Protein AF-0000000078794414 (afdb_homodimer)

Solvent-accessible surface area (backbone atoms only — not comparable to full-atom values): 13341 Å² total; per-residue (Å²): 128,70,68,66,33,48,78,45,70,50,81,57,43,32,54,65,43,54,70,74,48,56,66,71,54,48,50,50,51,52,50,52,56,52,46,57,20,44,42,88,74,61,56,63,79,42,41,38,77,39,84,91,40,87,68,35,29,39,35,44,44,78,53,93,67,36,26,35,40,34,34,31,31,68,44,96,72,49,32,34,41,33,37,42,46,50,81,39,57,44,75,65,79,52,66,70,60,50,55,51,45,53,51,51,52,50,51,53,54,51,52,50,52,50,52,54,60,60,60,78,102,128,70,67,67,34,47,78,47,70,50,80,58,42,34,53,64,44,52,69,74,47,56,66,72,56,47,52,50,51,52,50,51,55,49,46,56,20,44,43,88,74,65,57,64,79,41,41,39,76,38,84,91,41,89,68,34,30,39,35,45,43,79,53,93,64,36,25,35,40,35,33,31,29,69,44,96,71,50,32,34,40,35,36,43,46,51,82,40,56,46,76,64,78,51,65,68,58,51,55,50,44,52,52,51,52,50,51,52,53,53,50,50,52,51,52,53,59,60,60,79,103

InterPro domains:
  IPR009241 Toxin HigB-like [PF05973] (16-103)

Radius of gyration: 24.37 Å; Cα contacts (8 Å, |Δi|>4): 332; chains: 2; bounding box: 30×96×53 Å

pLDDT: mean 90.56, std 9.7, range [47.94, 98.25]

Secondary structure (DSSP, 8-state):
---SSEEEE-TTHHHHHHTTS-HHHHHHHHHHHHHHHH-SS--TTTEEE-TTSTTEEEEEEEETTEEEEEEEEEETTTEEEEEEEEEEE--SPPHHHHHHHHHHHHHHHHHHHHHHHHHT-/---SSEEEE-TTHHHHHHTTS-HHHHHHHHHHHHHHHH-SS--TTTEEE-TTSTTEEEEEEEETTEEEEEEEEEETTTEEEEEEEEEEE--SPPHHHHHHHHHHHHHHHHHHHHHHHHHT-

Sequence (242 aa):
MEKKRRLIFYKDYFNDFFDKLPEKVKGKIDEVLYMIMVLERIPAKFFSHMTAYDGLYEIRIEYSSNIYRIFCCFDEGSLIVLFNGFQKKSQKTPQKEIDKVLKIKAEYFEEKNKQNKNGKKMEKKRRLIFYKDYFNDFFDKLPEKVKGKIDEVLYMIMVLERIPAKFFSHMTAYDGLYEIRIEYSSNIYRIFCCFDEGSLIVLFNGFQKKSQKTPQKEIDKVLKIKAEYFEEKNKQNKNGKK

Structure (mmCIF, N/CA/C/O backbone):
data_AF-0000000078794414-model_v1
#
loop_
_entity.id
_entity.type
_entity.pdbx_description
1 polymer 'Phage-related protein'
#
loop_
_atom_site.group_PDB
_atom_site.id
_atom_site.type_symbol
_atom_site.label_atom_id
_atom_site.label_alt_id
_atom_site.label_comp_id
_atom_site.label_asym_id
_atom_site.label_entity_id
_atom_site.label_seq_id
_atom_site.pdbx_PDB_ins_code
_atom_site.Cartn_x
_atom_site.Cartn_y
_atom_site.Cartn_z
_atom_site.occupancy
_atom_site.B_iso_or_equiv
_atom_site.auth_seq_id
_atom_site.auth_comp_id
_atom_site.auth_asym_id
_atom_site.auth_atom_id
_atom_site.pdbx_PDB_model_num
ATOM 1 N N . MET A 1 1 ? 12.227 -13.312 -28.844 1 62.84 1 MET A N 1
ATOM 2 C CA . MET A 1 1 ? 13.055 -13.688 -27.688 1 62.84 1 MET A CA 1
ATOM 3 C C . MET A 1 1 ? 12.68 -15.07 -27.172 1 62.84 1 MET A C 1
ATOM 5 O O . MET A 1 1 ? 11.508 -15.461 -27.234 1 62.84 1 MET A O 1
ATOM 9 N N . GLU A 1 2 ? 13.578 -15.906 -27.109 1 78.25 2 GLU A N 1
ATOM 10 C CA . GLU A 1 2 ? 13.352 -17.281 -26.656 1 78.25 2 GLU A CA 1
ATOM 11 C C . GLU A 1 2 ? 12.805 -17.312 -25.234 1 78.25 2 GLU A C 1
ATOM 13 O O . GLU A 1 2 ? 13.266 -16.562 -24.375 1 78.25 2 GLU A O 1
ATOM 18 N N . LYS A 1 3 ? 11.711 -17.969 -25.078 1 86.56 3 LYS A N 1
ATOM 19 C CA . LYS A 1 3 ? 11.117 -18.078 -23.75 1 86.56 3 LYS A CA 1
ATOM 20 C C . LYS A 1 3 ? 12.016 -18.891 -22.812 1 86.56 3 LYS A C 1
ATOM 22 O O . LYS A 1 3 ? 12.539 -19.938 -23.188 1 86.56 3 LYS A O 1
ATOM 27 N N . LYS A 1 4 ? 12.297 -18.344 -21.688 1 91.31 4 LYS A N 1
ATOM 28 C CA . LYS A 1 4 ? 13.133 -18.969 -20.672 1 91.31 4 LYS A CA 1
ATOM 29 C C . LYS A 1 4 ? 12.273 -19.781 -19.688 1 91.31 4 LYS A C 1
ATOM 31 O O . LYS A 1 4 ? 12.766 -20.719 -19.062 1 91.31 4 LYS A O 1
ATOM 36 N N . ARG A 1 5 ? 11.094 -19.328 -19.609 1 94.62 5 ARG A N 1
ATOM 37 C CA . ARG A 1 5 ? 10.133 -19.969 -18.719 1 94.62 5 ARG A CA 1
ATOM 38 C C . ARG A 1 5 ? 8.805 -20.203 -19.438 1 94.62 5 ARG A C 1
ATOM 40 O O . ARG A 1 5 ? 8.43 -19.422 -20.328 1 94.62 5 ARG A O 1
ATOM 47 N N . ARG A 1 6 ? 8.172 -21.312 -19.047 1 94.69 6 ARG A N 1
ATOM 48 C CA . ARG A 1 6 ? 6.824 -21.594 -19.516 1 94.69 6 ARG A CA 1
ATOM 49 C C . ARG A 1 6 ? 5.789 -21.312 -18.438 1 94.69 6 ARG A C 1
ATOM 51 O O . ARG A 1 6 ? 6.07 -21.453 -17.25 1 94.69 6 ARG A O 1
ATOM 58 N N . LEU A 1 7 ? 4.672 -20.891 -18.891 1 96.06 7 LEU A N 1
ATOM 59 C CA . LEU A 1 7 ? 3.598 -20.547 -17.984 1 96.06 7 LEU A CA 1
ATOM 60 C C . LEU A 1 7 ? 2.371 -21.422 -18.203 1 96.06 7 LEU A C 1
ATOM 62 O O . LEU A 1 7 ? 1.973 -21.641 -19.359 1 96.06 7 LEU A O 1
ATOM 66 N N . ILE A 1 8 ? 1.803 -21.953 -17.156 1 96.19 8 ILE A N 1
ATOM 67 C CA . ILE A 1 8 ? 0.526 -22.641 -17.266 1 96.19 8 ILE A CA 1
ATOM 68 C C . ILE A 1 8 ? -0.447 -22.094 -16.219 1 96.19 8 ILE A C 1
ATOM 70 O O . ILE A 1 8 ? -0.031 -21.484 -15.234 1 96.19 8 ILE A O 1
ATOM 74 N N . PHE A 1 9 ? -1.751 -22.312 -16.469 1 97.06 9 PHE A N 1
ATOM 75 C CA . PHE A 1 9 ? -2.816 -21.922 -15.547 1 97.06 9 PHE A CA 1
ATOM 76 C C . PHE A 1 9 ? -3.389 -23.141 -14.844 1 97.06 9 PHE A C 1
ATOM 78 O O . PHE A 1 9 ? -3.748 -24.141 -15.492 1 97.06 9 PHE A O 1
ATOM 85 N N . TYR A 1 10 ? -3.391 -23.062 -13.625 1 97.44 10 TYR A N 1
ATOM 86 C CA . TYR A 1 10 ? -4.047 -24.156 -12.906 1 97.44 10 TYR A CA 1
ATOM 87 C C . TYR A 1 10 ? -5.551 -23.906 -12.812 1 97.44 10 TYR A C 1
ATOM 89 O O . TYR A 1 10 ? -5.992 -22.953 -12.172 1 97.44 10 TYR A O 1
ATOM 97 N N . LYS A 1 11 ? -6.32 -24.797 -13.492 1 97.19 11 LYS A N 1
ATOM 98 C CA . LYS A 1 11 ? -7.777 -24.672 -13.539 1 97.19 11 LYS A CA 1
ATOM 99 C C . LYS A 1 11 ? -8.195 -23.266 -13.961 1 97.19 11 LYS A C 1
ATOM 101 O O . LYS A 1 11 ? -7.613 -22.688 -14.883 1 97.19 11 LYS A O 1
ATOM 106 N N . ASP A 1 12 ? -9.305 -22.734 -13.336 1 97.31 12 ASP A N 1
ATOM 107 C CA . ASP A 1 12 ? -9.828 -21.438 -13.781 1 97.31 12 ASP A CA 1
ATOM 108 C C . ASP A 1 12 ? -9.555 -20.344 -12.75 1 97.31 12 ASP A C 1
ATOM 110 O O . ASP A 1 12 ? -10.141 -19.266 -12.805 1 97.31 12 ASP A O 1
ATOM 114 N N . TYR A 1 13 ? -8.656 -20.672 -11.945 1 96.94 13 TYR A N 1
ATOM 115 C CA . TYR A 1 13 ? -8.461 -19.75 -10.82 1 96.94 13 TYR A CA 1
ATOM 116 C C . TYR A 1 13 ? -7.961 -18.391 -11.305 1 96.94 13 TYR A C 1
ATOM 118 O O . TYR A 1 13 ? -8.508 -17.359 -10.922 1 96.94 13 TYR A O 1
ATOM 126 N N . PHE A 1 14 ? -6.957 -18.406 -12.07 1 97.06 14 PHE A N 1
ATOM 127 C CA . PHE A 1 14 ? -6.438 -17.156 -12.633 1 97.06 14 PHE A CA 1
ATOM 128 C C . PHE A 1 14 ? -7.465 -16.516 -13.555 1 97.06 14 PHE A C 1
ATOM 130 O O . PHE A 1 14 ? -7.711 -15.312 -13.461 1 97.06 14 PHE A O 1
ATOM 137 N N . ASN A 1 15 ? -8.062 -17.281 -14.414 1 96.5 15 ASN A N 1
ATOM 138 C CA . ASN A 1 15 ? -9 -16.75 -15.406 1 96.5 15 ASN A CA 1
ATOM 139 C C . ASN A 1 15 ? -10.195 -16.078 -14.742 1 96.5 15 ASN A C 1
ATOM 141 O O . ASN A 1 15 ? -10.711 -15.078 -15.242 1 96.5 15 ASN A O 1
ATOM 145 N N . ASP A 1 16 ? -10.625 -16.672 -13.688 1 96.19 16 ASP A N 1
ATOM 146 C CA . ASP A 1 16 ? -11.742 -16.094 -12.945 1 96.19 16 ASP A CA 1
ATOM 147 C C . ASP A 1 16 ? -11.414 -14.68 -12.469 1 96.19 16 ASP A C 1
ATOM 149 O O . ASP A 1 16 ? -12.289 -13.812 -12.422 1 96.19 16 ASP A O 1
ATOM 153 N N . PHE A 1 17 ? -10.32 -14.445 -12.164 1 95.69 17 PHE A N 1
ATOM 154 C CA . PHE A 1 17 ? -9.805 -13.148 -11.742 1 95.69 17 PHE A CA 1
ATOM 155 C C . PHE A 1 17 ? -9.555 -12.25 -12.945 1 95.69 17 PHE A C 1
ATOM 157 O O . PHE A 1 17 ? -10.047 -11.117 -13 1 95.69 17 PHE A O 1
ATOM 164 N N . PHE A 1 18 ? -8.914 -12.711 -13.906 1 97.38 18 PHE A N 1
ATOM 165 C CA . PHE A 1 18 ? -8.422 -11.977 -15.07 1 97.38 18 PHE A CA 1
ATOM 166 C C . PHE A 1 18 ? -9.57 -11.461 -15.922 1 97.38 18 PHE A C 1
ATOM 168 O O . PHE A 1 18 ? -9.555 -10.312 -16.375 1 97.38 18 PHE A O 1
ATOM 175 N N . ASP A 1 19 ? -10.531 -12.258 -16.016 1 96.31 19 ASP A N 1
ATOM 176 C CA . ASP A 1 19 ? -11.625 -11.969 -16.938 1 96.31 19 ASP A CA 1
ATOM 177 C C . ASP A 1 19 ? -12.461 -10.789 -16.453 1 96.31 19 ASP A C 1
ATOM 179 O O . ASP A 1 19 ? -13.125 -10.117 -17.234 1 96.31 19 ASP A O 1
ATOM 183 N N . LYS A 1 20 ? -12.469 -10.5 -15.234 1 95.62 20 LYS A N 1
ATOM 184 C CA . LYS A 1 20 ? -13.289 -9.461 -14.625 1 95.62 20 LYS A CA 1
ATOM 185 C C . LYS A 1 20 ? -12.578 -8.109 -14.648 1 95.62 20 LYS A C 1
ATOM 187 O O . LYS A 1 20 ? -13.148 -7.086 -14.273 1 95.62 20 LYS A O 1
ATOM 192 N N . LEU A 1 21 ? -11.422 -8.117 -15.086 1 95.56 21 LEU A N 1
ATOM 193 C CA . LEU A 1 21 ? -10.609 -6.906 -15.008 1 95.56 21 LEU A CA 1
ATOM 194 C C . LEU A 1 21 ? -10.836 -6.02 -16.234 1 95.56 21 LEU A C 1
ATOM 196 O O . LEU A 1 21 ? -11.211 -6.516 -17.297 1 95.56 21 LEU A O 1
ATOM 200 N N . PRO A 1 22 ? -10.586 -4.703 -16.062 1 94.38 22 PRO A N 1
ATOM 201 C CA . PRO A 1 22 ? -10.609 -3.811 -17.219 1 94.38 22 PRO A CA 1
ATOM 202 C C . PRO A 1 22 ? -9.555 -4.172 -18.266 1 94.38 22 PRO A C 1
ATOM 204 O O . PRO A 1 22 ? -8.477 -4.668 -17.922 1 94.38 22 PRO A O 1
ATOM 207 N N . GLU A 1 23 ? -9.844 -3.885 -19.469 1 96.44 23 GLU A N 1
ATOM 208 C CA . GLU A 1 23 ? -9 -4.27 -20.594 1 96.44 23 GLU A CA 1
ATOM 209 C C . GLU A 1 23 ? -7.59 -3.721 -20.438 1 96.44 23 GLU A C 1
ATOM 211 O O . GLU A 1 23 ? -6.613 -4.406 -20.75 1 96.44 23 GLU A O 1
ATOM 216 N N . LYS A 1 24 ? -7.496 -2.5 -20.031 1 95.44 24 LYS A N 1
ATOM 217 C CA . LYS A 1 24 ? -6.18 -1.891 -19.859 1 95.44 24 LYS A CA 1
ATOM 218 C C . LYS A 1 24 ? -5.344 -2.658 -18.844 1 95.44 24 LYS A C 1
ATOM 220 O O . LYS A 1 24 ? -4.133 -2.816 -19.031 1 95.44 24 LYS A O 1
ATOM 225 N N . VAL A 1 25 ? -5.953 -3.086 -17.844 1 94.5 25 VAL A N 1
ATOM 226 C CA . VAL A 1 25 ? -5.277 -3.863 -16.812 1 94.5 25 VAL A CA 1
ATOM 227 C C . VAL A 1 25 ? -4.867 -5.223 -17.375 1 94.5 25 VAL A C 1
ATOM 229 O O . VAL A 1 25 ? -3.752 -5.691 -17.141 1 94.5 25 VAL A O 1
ATOM 232 N N . LYS A 1 26 ? -5.777 -5.852 -18.078 1 97.25 26 LYS A N 1
ATOM 233 C CA . LYS A 1 26 ? -5.465 -7.125 -18.719 1 97.25 26 LYS A CA 1
ATOM 234 C C . LYS A 1 26 ? -4.223 -7.008 -19.594 1 97.25 26 LYS A C 1
ATOM 236 O O . LYS A 1 26 ? -3.354 -7.887 -19.578 1 97.25 26 LYS A O 1
ATOM 241 N N . GLY A 1 27 ? -4.234 -5.965 -20.344 1 97.31 27 GLY A N 1
ATOM 242 C CA . GLY A 1 27 ? -3.07 -5.727 -21.172 1 97.31 27 GLY A CA 1
ATOM 243 C C . GLY A 1 27 ? -1.775 -5.641 -20.391 1 97.31 27 GLY A C 1
ATOM 244 O O . GLY A 1 27 ? -0.757 -6.203 -20.797 1 97.31 27 GLY A O 1
ATOM 245 N N . LYS A 1 28 ? -1.803 -4.934 -19.344 1 96 28 LYS A N 1
ATOM 246 C CA . LYS A 1 28 ? -0.62 -4.781 -18.5 1 96 28 LYS A CA 1
ATOM 247 C C . LYS A 1 28 ? -0.195 -6.117 -17.906 1 96 28 LYS A C 1
ATOM 249 O O . LYS A 1 28 ? 0.997 -6.434 -17.844 1 96 28 LYS A O 1
ATOM 254 N N . ILE A 1 29 ? -1.143 -6.828 -17.406 1 97.31 29 ILE A N 1
ATOM 255 C CA . ILE A 1 29 ? -0.846 -8.141 -16.859 1 97.31 29 ILE A CA 1
ATOM 256 C C . ILE A 1 29 ? -0.177 -9.016 -17.906 1 97.31 29 ILE A C 1
ATOM 258 O O . ILE A 1 29 ? 0.847 -9.648 -17.656 1 97.31 29 ILE A O 1
ATOM 262 N N . ASP A 1 30 ? -0.724 -9.039 -19.094 1 97.25 30 ASP A N 1
ATOM 263 C CA . ASP A 1 30 ? -0.154 -9.812 -20.203 1 97.25 30 ASP A CA 1
ATOM 264 C C . ASP A 1 30 ? 1.295 -9.414 -20.453 1 97.25 30 ASP A C 1
ATOM 266 O O . ASP A 1 30 ? 2.148 -10.266 -20.703 1 97.25 30 ASP A O 1
ATOM 270 N N . GLU A 1 31 ? 1.502 -8.148 -20.469 1 96.94 31 GLU A N 1
ATOM 271 C CA . GLU A 1 31 ? 2.852 -7.637 -20.688 1 96.94 31 GLU A CA 1
ATOM 272 C C . GLU A 1 31 ? 3.816 -8.148 -19.609 1 96.94 31 GLU A C 1
ATOM 274 O O . GLU A 1 31 ? 4.918 -8.609 -19.938 1 96.94 31 GLU A O 1
ATOM 279 N N . VAL A 1 32 ? 3.477 -8.07 -18.391 1 96.75 32 VAL A N 1
ATOM 280 C CA . VAL A 1 32 ? 4.336 -8.484 -17.297 1 96.75 32 VAL A CA 1
ATOM 281 C C . VAL A 1 32 ? 4.566 -9.992 -17.344 1 96.75 32 VAL A C 1
ATOM 283 O O . VAL A 1 32 ? 5.691 -10.461 -17.156 1 96.75 32 VAL A O 1
ATOM 286 N N . LEU A 1 33 ? 3.5 -10.781 -17.578 1 96.88 33 LEU A N 1
ATOM 287 C CA . LEU A 1 33 ? 3.65 -12.227 -17.703 1 96.88 33 LEU A CA 1
ATOM 288 C C . LEU A 1 33 ? 4.637 -12.57 -18.812 1 96.88 33 LEU A C 1
ATOM 290 O O . LEU A 1 33 ? 5.465 -13.469 -18.656 1 96.88 33 LEU A O 1
ATOM 294 N N . TYR A 1 34 ? 4.496 -11.883 -19.891 1 96.56 34 TYR A N 1
ATOM 295 C CA . TYR A 1 34 ? 5.422 -12.094 -21 1 96.56 34 TYR A CA 1
ATOM 296 C C . TYR A 1 34 ? 6.855 -11.812 -20.562 1 96.56 34 TYR A C 1
ATOM 298 O O . TYR A 1 34 ? 7.77 -12.578 -20.875 1 96.56 34 TYR A O 1
ATOM 306 N N . MET A 1 35 ? 7.055 -10.703 -19.922 1 95.88 35 MET A N 1
ATOM 307 C CA . MET A 1 35 ? 8.375 -10.344 -19.422 1 95.88 35 MET A CA 1
ATOM 308 C C . MET A 1 35 ? 8.938 -11.453 -18.531 1 95.88 35 MET A C 1
ATOM 310 O O . MET A 1 35 ? 10.117 -11.797 -18.641 1 95.88 35 MET A O 1
ATOM 314 N N . ILE A 1 36 ? 8.18 -11.992 -17.703 1 95.75 36 ILE A N 1
ATOM 315 C CA . ILE A 1 36 ? 8.594 -13.039 -16.781 1 95.75 36 ILE A CA 1
ATOM 316 C C . ILE A 1 36 ? 9.031 -14.273 -17.562 1 95.75 36 ILE A C 1
ATOM 318 O O . ILE A 1 36 ? 9.953 -14.984 -17.141 1 95.75 36 ILE A O 1
ATOM 322 N N . MET A 1 37 ? 8.422 -14.5 -18.688 1 95.94 37 MET A N 1
ATOM 323 C CA . MET A 1 37 ? 8.727 -15.68 -19.484 1 95.94 37 MET A CA 1
ATOM 324 C C . MET A 1 37 ? 10.047 -15.516 -20.219 1 95.94 37 MET A C 1
ATOM 326 O O . MET A 1 37 ? 10.75 -16.5 -20.484 1 95.94 37 MET A O 1
ATOM 330 N N . VAL A 1 38 ? 10.43 -14.32 -20.484 1 95.38 38 VAL A N 1
ATOM 331 C CA . VAL A 1 38 ? 11.516 -14.156 -21.438 1 95.38 38 VAL A CA 1
ATOM 332 C C . VAL A 1 38 ? 12.75 -13.602 -20.734 1 95.38 38 VAL A C 1
ATOM 334 O O . VAL A 1 38 ? 13.883 -13.844 -21.172 1 95.38 38 VAL A O 1
ATOM 337 N N . LEU A 1 39 ? 12.57 -12.867 -19.734 1 94.5 39 LEU A N 1
ATOM 338 C CA . LEU A 1 39 ? 13.695 -12.219 -19.078 1 94.5 39 LEU A CA 1
ATOM 339 C C . LEU A 1 39 ? 14.477 -13.219 -18.219 1 94.5 39 LEU A C 1
ATOM 341 O O . LEU A 1 39 ? 13.883 -14.031 -17.516 1 94.5 39 LEU A O 1
ATOM 345 N N . GLU A 1 40 ? 15.703 -13.094 -18.297 1 92.12 40 GLU A N 1
ATOM 346 C CA . GLU A 1 40 ? 16.547 -13.914 -17.438 1 92.12 40 GLU A CA 1
ATOM 347 C C . GLU A 1 40 ? 16.469 -13.461 -15.984 1 92.12 40 GLU A C 1
ATOM 349 O O . GLU A 1 40 ? 16.297 -14.281 -15.078 1 92.12 40 GLU A O 1
ATOM 354 N N . ARG A 1 41 ? 16.609 -12.188 -15.844 1 92.62 41 ARG A N 1
ATOM 355 C CA . ARG A 1 41 ? 16.469 -11.578 -14.523 1 92.62 41 ARG A CA 1
ATOM 356 C C . ARG A 1 41 ? 15.195 -10.758 -14.43 1 92.62 41 ARG A C 1
ATOM 358 O O . ARG A 1 41 ? 15.062 -9.719 -15.078 1 92.62 41 ARG A O 1
ATOM 365 N N . ILE A 1 42 ? 14.367 -11.258 -13.648 1 91.75 42 ILE A N 1
ATOM 366 C CA . ILE A 1 42 ? 13.094 -10.562 -13.5 1 91.75 42 ILE A CA 1
ATOM 367 C C . ILE A 1 42 ? 13.211 -9.5 -12.406 1 91.75 42 ILE A C 1
ATOM 369 O O . ILE A 1 42 ? 13.609 -9.805 -11.281 1 91.75 42 ILE A O 1
ATOM 373 N N . PRO A 1 43 ? 12.859 -8.328 -12.703 1 92.94 43 PRO A N 1
ATOM 374 C CA . PRO A 1 43 ? 12.867 -7.316 -11.648 1 92.94 43 PRO A CA 1
ATOM 375 C C . PRO A 1 43 ? 11.992 -7.703 -10.461 1 92.94 43 PRO A C 1
ATOM 377 O O . PRO A 1 43 ? 10.875 -8.195 -10.641 1 92.94 43 PRO A O 1
ATOM 380 N N . ALA A 1 44 ? 12.492 -7.406 -9.281 1 90.88 44 ALA A N 1
ATOM 381 C CA . ALA A 1 44 ? 11.812 -7.785 -8.047 1 90.88 44 ALA A CA 1
ATOM 382 C C . ALA A 1 44 ? 10.477 -7.051 -7.91 1 90.88 44 ALA A C 1
ATOM 384 O O . ALA A 1 44 ? 9.562 -7.535 -7.246 1 90.88 44 ALA A O 1
ATOM 385 N N . LYS A 1 45 ? 10.312 -5.891 -8.555 1 88.19 45 LYS A N 1
ATOM 386 C CA . LYS A 1 45 ? 9.078 -5.121 -8.469 1 88.19 45 LYS A CA 1
ATOM 387 C C . LYS A 1 45 ? 7.926 -5.852 -9.164 1 88.19 45 LYS A C 1
ATOM 389 O O . LYS A 1 45 ? 6.758 -5.605 -8.859 1 88.19 45 LYS A O 1
ATOM 394 N N . PHE A 1 46 ? 8.148 -6.766 -10.055 1 93.25 46 PHE A N 1
ATOM 395 C CA . PHE A 1 46 ? 7.121 -7.48 -10.805 1 93.25 46 PHE A CA 1
ATOM 396 C C . PHE A 1 46 ? 6.953 -8.898 -10.281 1 93.25 46 PHE A C 1
ATOM 398 O O . PHE A 1 46 ? 5.883 -9.5 -10.422 1 93.25 46 PHE A O 1
ATOM 405 N N . PHE A 1 47 ? 8.016 -9.367 -9.742 1 94.5 47 PHE A N 1
ATOM 406 C CA . PHE A 1 47 ? 8.094 -10.789 -9.422 1 94.5 47 PHE A CA 1
ATOM 407 C C . PHE A 1 47 ? 8.906 -11.008 -8.156 1 94.5 47 PHE A C 1
ATOM 409 O O . PHE A 1 47 ? 10.109 -10.734 -8.125 1 94.5 47 PHE A O 1
ATOM 416 N N . SER A 1 48 ? 8.234 -11.625 -7.137 1 93.38 48 SER A N 1
ATOM 417 C CA . SER A 1 48 ? 8.922 -11.75 -5.855 1 93.38 48 SER A CA 1
ATOM 418 C C . SER A 1 48 ? 8.617 -13.086 -5.191 1 93.38 48 SER A C 1
ATOM 420 O O . SER A 1 48 ? 7.48 -13.57 -5.246 1 93.38 48 SER A O 1
ATOM 422 N N . HIS A 1 49 ? 9.664 -13.594 -4.582 1 94.31 49 HIS A N 1
ATOM 423 C CA . HIS A 1 49 ? 9.484 -14.797 -3.766 1 94.31 49 HIS A CA 1
ATOM 424 C C . HIS A 1 49 ? 8.859 -14.453 -2.416 1 94.31 49 HIS A C 1
ATOM 426 O O . HIS A 1 49 ? 9.336 -13.555 -1.717 1 94.31 49 HIS A O 1
ATOM 432 N N . MET A 1 50 ? 7.742 -15.195 -2.076 1 92.75 50 MET A N 1
ATOM 433 C CA . MET A 1 50 ? 7.137 -15.031 -0.758 1 92.75 50 MET A CA 1
ATOM 434 C C . MET A 1 50 ? 7.82 -15.93 0.268 1 92.75 50 MET A C 1
ATOM 436 O O . MET A 1 50 ? 7.371 -17.047 0.521 1 92.75 50 MET A O 1
ATOM 440 N N . THR A 1 51 ? 8.734 -15.445 0.938 1 91.5 51 THR A N 1
ATOM 441 C CA . THR A 1 51 ? 9.688 -16.219 1.725 1 91.5 51 THR A CA 1
ATOM 442 C C . THR A 1 51 ? 8.992 -16.922 2.889 1 91.5 51 THR A C 1
ATOM 444 O O . THR A 1 51 ? 9.477 -17.938 3.393 1 91.5 51 THR A O 1
ATOM 447 N N . ALA A 1 52 ? 7.902 -16.406 3.25 1 90.12 52 ALA A N 1
ATOM 448 C CA . ALA A 1 52 ? 7.164 -16.984 4.371 1 90.12 52 ALA A CA 1
ATOM 449 C C . ALA A 1 52 ? 6.465 -18.281 3.961 1 90.12 52 ALA A C 1
ATOM 451 O O . ALA A 1 52 ? 6.039 -19.062 4.816 1 90.12 52 ALA A O 1
ATOM 452 N N . TYR A 1 53 ? 6.316 -18.422 2.664 1 92.56 53 TYR A N 1
ATOM 453 C CA . TYR A 1 53 ? 5.59 -19.578 2.145 1 92.56 53 TYR A CA 1
ATOM 454 C C . TYR A 1 53 ? 6.441 -20.344 1.14 1 92.56 53 TYR A C 1
ATOM 456 O O . TYR A 1 53 ? 6.973 -19.766 0.191 1 92.56 53 TYR A O 1
ATOM 464 N N . ASP A 1 54 ? 6.527 -21.594 1.275 1 92.06 54 ASP A N 1
ATOM 465 C CA . ASP A 1 54 ? 7.414 -22.438 0.479 1 92.06 54 ASP A CA 1
ATOM 466 C C . ASP A 1 54 ? 7.016 -22.422 -0.995 1 92.06 54 ASP A C 1
ATOM 468 O O . ASP A 1 54 ? 5.902 -22.812 -1.347 1 92.06 54 ASP A O 1
ATOM 472 N N . GLY A 1 55 ? 7.941 -21.953 -1.778 1 94.31 55 GLY A N 1
ATOM 473 C CA . GLY A 1 55 ? 7.809 -22.062 -3.223 1 94.31 55 GLY A CA 1
ATOM 474 C C . GLY A 1 55 ? 6.754 -21.125 -3.799 1 94.31 55 GLY A C 1
ATOM 475 O O . GLY A 1 55 ? 6.359 -21.281 -4.957 1 94.31 55 GLY A O 1
ATOM 476 N N . LEU A 1 56 ? 6.25 -20.359 -2.967 1 96.62 56 LEU A N 1
ATOM 477 C CA . LEU A 1 56 ? 5.203 -19.469 -3.434 1 96.62 56 LEU A CA 1
ATOM 478 C C . LEU A 1 56 ? 5.797 -18.141 -3.9 1 96.62 56 LEU A C 1
ATOM 480 O O . LEU A 1 56 ? 6.688 -17.594 -3.252 1 96.62 56 LEU A O 1
ATOM 484 N N . TYR A 1 57 ? 5.383 -17.672 -5.008 1 96.62 57 TYR A N 1
ATOM 485 C CA . TYR A 1 57 ? 5.801 -16.391 -5.582 1 96.62 57 TYR A CA 1
ATOM 486 C C . TYR A 1 57 ? 4.602 -15.492 -5.84 1 96.62 57 TYR A C 1
ATOM 488 O O . TYR A 1 57 ? 3.467 -15.961 -5.93 1 96.62 57 TYR A O 1
ATOM 496 N N . GLU A 1 58 ? 4.867 -14.281 -5.934 1 96.12 58 GLU A N 1
ATOM 497 C CA . GLU A 1 58 ? 3.838 -13.32 -6.312 1 96.12 58 GLU A CA 1
ATOM 498 C C . GLU A 1 58 ? 4.285 -12.469 -7.496 1 96.12 58 GLU A C 1
ATOM 500 O O . GLU A 1 58 ? 5.453 -12.094 -7.594 1 96.12 58 GLU A O 1
ATOM 505 N N . ILE A 1 59 ? 3.377 -12.203 -8.375 1 96.56 59 ILE A N 1
ATOM 506 C CA . ILE A 1 59 ? 3.518 -11.242 -9.461 1 96.56 59 ILE A CA 1
ATOM 507 C C . ILE A 1 59 ? 2.752 -9.961 -9.117 1 96.56 59 ILE A C 1
ATOM 509 O O . ILE A 1 59 ? 1.564 -10.016 -8.789 1 96.56 59 ILE A O 1
ATOM 513 N N . ARG A 1 60 ? 3.422 -8.898 -9.242 1 91.88 60 ARG A N 1
ATOM 514 C CA . ARG A 1 60 ? 2.836 -7.617 -8.859 1 91.88 60 ARG A CA 1
ATOM 515 C C . ARG A 1 60 ? 2.66 -6.711 -10.078 1 91.88 60 ARG A C 1
ATOM 517 O O . ARG A 1 60 ? 3.592 -6.535 -10.867 1 91.88 60 ARG A O 1
ATOM 524 N N . ILE A 1 61 ? 1.39 -6.211 -10.18 1 92.25 61 ILE A N 1
ATOM 525 C CA . ILE A 1 61 ? 1.059 -5.297 -11.273 1 92.25 61 ILE A CA 1
ATOM 526 C C . ILE A 1 61 ? 0.479 -4.004 -10.695 1 92.25 61 ILE A C 1
ATOM 528 O O . ILE A 1 61 ? -0.479 -4.039 -9.922 1 92.25 61 ILE A O 1
ATOM 532 N N . GLU A 1 62 ? 1.137 -2.984 -11.047 1 85.25 62 GLU A N 1
ATOM 533 C CA . GLU A 1 62 ? 0.597 -1.682 -10.672 1 85.25 62 GLU A CA 1
ATOM 534 C C . GLU A 1 62 ? 0.015 -0.955 -11.883 1 85.25 62 GLU A C 1
ATOM 536 O O . GLU A 1 62 ? 0.678 -0.822 -12.914 1 85.25 62 GLU A O 1
ATOM 541 N N . TYR A 1 63 ? -1.197 -0.591 -11.742 1 85.38 63 TYR A N 1
ATOM 542 C CA . TYR A 1 63 ? -1.859 0.212 -12.766 1 85.38 63 TYR A CA 1
ATOM 543 C C . TYR A 1 63 ? -2.666 1.341 -12.141 1 85.38 63 TYR A C 1
ATOM 545 O O . TYR A 1 63 ? -3.676 1.094 -11.469 1 85.38 63 TYR A O 1
ATOM 553 N N . SER A 1 64 ? -2.082 2.584 -12.422 1 77.56 64 SER A N 1
ATOM 554 C CA . SER A 1 64 ? -2.695 3.738 -11.773 1 77.56 64 SER A CA 1
ATOM 555 C C . SER A 1 64 ? -2.697 3.584 -10.258 1 77.56 64 SER A C 1
ATOM 557 O O . SER A 1 64 ? -1.643 3.396 -9.648 1 77.56 64 SER A O 1
ATOM 559 N N . SER A 1 65 ? -3.887 3.58 -9.547 1 71.81 65 SER A N 1
ATOM 560 C CA . SER A 1 65 ? -3.969 3.49 -8.094 1 71.81 65 SER A CA 1
ATOM 561 C C . SER A 1 65 ? -4.289 2.068 -7.641 1 71.81 65 SER A C 1
ATOM 563 O O . SER A 1 65 ? -4.477 1.815 -6.449 1 71.81 65 SER A O 1
ATOM 565 N N . ASN A 1 66 ? -4.246 1.205 -8.68 1 79.38 66 ASN A N 1
ATOM 566 C CA . ASN A 1 66 ? -4.598 -0.173 -8.352 1 79.38 66 ASN A CA 1
ATOM 567 C C . ASN A 1 66 ? -3.381 -1.091 -8.414 1 79.38 66 ASN A C 1
ATOM 569 O O . ASN A 1 66 ? -2.49 -0.896 -9.242 1 79.38 66 ASN A O 1
ATOM 573 N N . ILE A 1 67 ? -3.373 -1.972 -7.438 1 85.62 67 ILE A N 1
ATOM 574 C CA . ILE A 1 67 ? -2.322 -2.982 -7.383 1 85.62 67 ILE A CA 1
ATOM 575 C C . ILE A 1 67 ? -2.939 -4.375 -7.508 1 85.62 67 ILE A C 1
ATOM 577 O O . ILE A 1 67 ? -3.891 -4.703 -6.797 1 85.62 67 ILE A O 1
ATOM 581 N N . TYR A 1 68 ? -2.455 -5.102 -8.406 1 92.31 68 TYR A N 1
ATOM 582 C CA . TYR A 1 68 ? -2.898 -6.477 -8.625 1 92.31 68 TYR A CA 1
ATOM 583 C C . TYR A 1 68 ? -1.802 -7.469 -8.258 1 92.31 68 TYR A C 1
ATOM 585 O O . TYR A 1 68 ? -0.625 -7.234 -8.539 1 92.31 68 TYR A O 1
ATOM 593 N N . ARG A 1 69 ? -2.156 -8.57 -7.625 1 93.56 69 ARG A N 1
ATOM 594 C CA . ARG A 1 69 ? -1.24 -9.648 -7.273 1 93.56 69 ARG A CA 1
ATOM 595 C C . ARG A 1 69 ? -1.716 -10.977 -7.848 1 93.56 69 ARG A C 1
ATOM 597 O O . ARG A 1 69 ? -2.908 -11.289 -7.80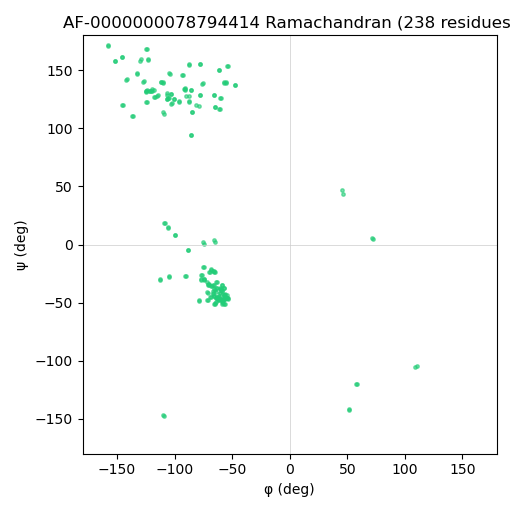1 1 93.56 69 ARG A O 1
ATOM 604 N N . ILE A 1 70 ? -0.827 -11.602 -8.414 1 97.44 70 ILE A N 1
ATOM 605 C CA . ILE A 1 70 ? -1.074 -12.953 -8.914 1 97.44 70 ILE A CA 1
ATOM 606 C C . ILE A 1 70 ? -0.116 -13.93 -8.242 1 97.44 70 ILE A C 1
ATOM 608 O O . ILE A 1 70 ? 1.094 -13.695 -8.203 1 97.44 70 ILE A O 1
ATOM 612 N N . PHE A 1 71 ? -0.63 -15.039 -7.742 1 97.81 71 PHE A N 1
ATOM 613 C CA . PHE A 1 71 ? 0.203 -16.031 -7.082 1 97.81 71 PHE A CA 1
ATOM 614 C C . PHE A 1 71 ? 0.653 -17.109 -8.07 1 97.81 71 PHE A C 1
ATOM 616 O O . PHE A 1 71 ? -0.102 -17.484 -8.961 1 97.81 71 PHE A O 1
ATOM 623 N N . CYS A 1 72 ? 1.831 -17.562 -7.828 1 98.06 72 CYS A N 1
ATOM 624 C CA . CYS A 1 72 ? 2.344 -18.625 -8.68 1 98.06 72 CYS A CA 1
ATOM 625 C C . CYS A 1 72 ? 3.439 -19.406 -7.973 1 98.06 72 CYS A C 1
ATOM 627 O O . CYS A 1 72 ? 3.824 -19.078 -6.852 1 98.06 72 CYS A O 1
ATOM 629 N N . CYS A 1 73 ? 3.857 -20.5 -8.562 1 97.44 73 CYS A N 1
ATOM 630 C CA . CYS A 1 73 ? 5.004 -21.266 -8.086 1 97.44 73 CYS A CA 1
ATOM 631 C C . CYS A 1 73 ? 5.77 -21.875 -9.258 1 97.44 73 CYS A C 1
ATOM 633 O O . CYS A 1 73 ? 5.281 -21.875 -10.391 1 97.44 73 CYS A O 1
ATOM 635 N N . PHE A 1 74 ? 6.953 -22.234 -9 1 95.81 74 PHE A N 1
ATOM 636 C CA . PHE A 1 74 ? 7.727 -23 -9.969 1 95.81 74 PHE A CA 1
ATOM 637 C C . PHE A 1 74 ? 7.449 -24.484 -9.828 1 95.81 74 PHE A C 1
ATOM 639 O O . PHE A 1 74 ? 7.324 -25 -8.711 1 95.81 74 PHE A O 1
ATOM 646 N N . ASP A 1 75 ? 7.215 -25.047 -10.992 1 93.81 75 ASP A N 1
ATOM 647 C CA . ASP A 1 75 ? 7.121 -26.5 -11.062 1 93.81 75 ASP A CA 1
ATOM 648 C C . ASP A 1 75 ? 8.156 -27.078 -12.023 1 93.81 75 ASP A C 1
ATOM 650 O O . ASP A 1 75 ? 8.266 -26.641 -13.164 1 93.81 75 ASP A O 1
ATOM 654 N N . GLU A 1 76 ? 8.93 -28.203 -11.531 1 87.56 76 GLU A N 1
ATOM 655 C CA . GLU A 1 76 ? 9.891 -28.984 -12.297 1 87.56 76 GLU A CA 1
ATOM 656 C C . GLU A 1 76 ? 10.82 -28.094 -13.109 1 87.56 76 GLU A C 1
ATOM 658 O O . GLU A 1 76 ? 10.969 -28.266 -14.32 1 87.56 76 GLU A O 1
ATOM 663 N N . GLY A 1 77 ? 11.344 -27.078 -12.5 1 85.88 77 GLY A N 1
ATOM 664 C CA . GLY A 1 77 ? 12.328 -26.25 -13.18 1 85.88 77 GLY A CA 1
ATOM 665 C C . GLY A 1 77 ? 11.789 -24.875 -13.555 1 85.88 77 GLY A C 1
ATOM 666 O O . GLY A 1 77 ? 11.406 -24.094 -12.68 1 85.88 77 GLY A O 1
ATOM 667 N N . SER A 1 78 ? 11.516 -24.766 -14.977 1 91.81 78 SER A N 1
ATOM 668 C CA . SER A 1 78 ? 11.211 -23.422 -15.461 1 91.81 78 SER A CA 1
ATOM 669 C C . SER A 1 78 ? 9.719 -23.266 -15.758 1 91.81 78 SER A C 1
ATOM 671 O O . SER A 1 78 ? 9.32 -22.359 -16.484 1 91.81 78 SER A O 1
ATOM 673 N N . LEU A 1 79 ? 8.977 -24.234 -15.227 1 94.69 79 LEU A N 1
ATOM 674 C CA . LEU A 1 79 ? 7.527 -24.125 -15.398 1 94.69 79 LEU A CA 1
ATOM 675 C C . LEU A 1 79 ? 6.906 -23.297 -14.281 1 94.69 79 LEU A C 1
ATOM 677 O O . LEU A 1 79 ? 7.129 -23.562 -13.102 1 94.69 79 LEU A O 1
ATOM 681 N N . ILE A 1 80 ? 6.23 -22.266 -14.688 1 96.94 80 ILE A N 1
ATOM 682 C CA . ILE A 1 80 ? 5.508 -21.422 -13.734 1 96.94 80 ILE A CA 1
ATOM 683 C C . ILE A 1 80 ? 4.023 -21.781 -13.758 1 96.94 80 ILE A C 1
ATOM 685 O O . ILE A 1 80 ? 3.402 -21.812 -14.82 1 96.94 80 ILE A O 1
ATOM 689 N N . VAL A 1 81 ? 3.492 -22.094 -12.664 1 97.94 81 VAL A N 1
ATOM 690 C CA . VAL A 1 81 ? 2.07 -22.375 -12.508 1 97.94 81 VAL A CA 1
ATOM 691 C C . VAL A 1 81 ? 1.359 -21.188 -11.883 1 97.94 81 VAL A C 1
ATOM 693 O O . VAL A 1 81 ? 1.681 -20.781 -10.758 1 97.94 81 VAL A O 1
ATOM 696 N N . LEU A 1 82 ? 0.385 -20.656 -12.555 1 98.25 82 LEU A N 1
ATOM 697 C CA . LEU A 1 82 ? -0.367 -19.5 -12.062 1 98.25 82 LEU A CA 1
ATOM 698 C C . LEU A 1 82 ? -1.592 -19.953 -11.273 1 98.25 82 LEU A C 1
ATOM 700 O O . LEU A 1 82 ? -2.314 -20.859 -11.703 1 98.25 82 LEU A O 1
ATOM 704 N N . PHE A 1 83 ? -1.737 -19.312 -10.141 1 97.38 83 PHE A N 1
ATOM 705 C CA . PHE A 1 83 ? -2.885 -19.562 -9.273 1 97.38 83 PHE A CA 1
ATOM 706 C C . PHE A 1 83 ? -3.822 -18.359 -9.281 1 97.38 83 PHE A C 1
ATOM 708 O O . PHE A 1 83 ? -4.004 -17.703 -10.305 1 97.38 83 PHE A O 1
ATOM 715 N N . ASN A 1 84 ? -4.488 -18.047 -8.219 1 95 84 ASN A N 1
ATOM 716 C CA . ASN A 1 84 ? -5.449 -16.953 -8.148 1 95 84 ASN A CA 1
ATOM 717 C C . ASN A 1 84 ? -4.75 -15.602 -8.016 1 95 84 ASN A C 1
ATOM 719 O O . ASN A 1 84 ? -3.574 -15.547 -7.648 1 95 84 ASN A O 1
ATOM 723 N N . GLY A 1 85 ? -5.387 -14.602 -8.422 1 95.69 85 GLY A N 1
ATOM 724 C CA . GLY A 1 85 ? -4.98 -13.219 -8.195 1 95.69 85 GLY A CA 1
ATOM 725 C C . GLY A 1 85 ? -6.047 -12.391 -7.512 1 95.69 85 GLY A C 1
ATOM 726 O O . GLY A 1 85 ? -7.18 -12.836 -7.34 1 95.69 85 GLY A O 1
ATOM 727 N N . PHE A 1 86 ? -5.648 -11.234 -7.082 1 92.69 86 PHE A N 1
ATOM 728 C CA . PHE A 1 86 ? -6.586 -10.312 -6.457 1 92.69 86 PHE A CA 1
ATOM 729 C C . PHE A 1 86 ? -6.141 -8.867 -6.656 1 92.69 86 PHE A C 1
ATOM 731 O O . PHE A 1 86 ? -5.004 -8.617 -7.059 1 92.69 86 PHE A O 1
ATOM 738 N N . GLN A 1 87 ? -7.039 -8.016 -6.562 1 87.62 87 GLN A N 1
ATOM 739 C CA . GLN A 1 87 ? -6.754 -6.586 -6.625 1 87.62 87 GLN A CA 1
ATOM 740 C C . GLN A 1 87 ? -6.613 -5.992 -5.227 1 87.62 87 GLN A C 1
ATOM 742 O O . GLN A 1 87 ? -7.438 -6.25 -4.348 1 87.62 87 GLN A O 1
ATOM 747 N N . LYS A 1 88 ? -5.316 -5.367 -5.129 1 72.94 88 LYS A N 1
ATOM 748 C CA . LYS A 1 88 ? -5.047 -4.605 -3.912 1 72.94 88 LYS A CA 1
ATOM 749 C C . LYS A 1 88 ? -5.074 -3.104 -4.188 1 72.94 88 LYS A C 1
ATOM 751 O O . LYS A 1 88 ? -4.555 -2.645 -5.207 1 72.94 88 LYS A O 1
ATOM 756 N N . LYS A 1 89 ? -5.691 -2.357 -3.588 1 61.5 89 LYS A N 1
ATOM 757 C CA . LYS A 1 89 ? -5.688 -0.915 -3.812 1 61.5 89 LYS A CA 1
ATOM 758 C C . LYS A 1 89 ? -4.457 -0.264 -3.184 1 61.5 89 LYS A C 1
ATOM 760 O O . LYS A 1 89 ? -4.027 -0.657 -2.098 1 61.5 89 LYS A O 1
ATOM 765 N N . SER A 1 90 ? -3.594 0.406 -4.09 1 61.22 90 SER A N 1
ATOM 766 C CA . SER A 1 90 ? -2.34 1.062 -3.734 1 61.22 90 SER A CA 1
ATOM 767 C C . SER A 1 90 ? -2.541 2.072 -2.611 1 61.22 90 SER A C 1
ATOM 769 O O . SER A 1 90 ? -3.656 2.553 -2.395 1 61.22 90 SER A O 1
ATOM 771 N N . GLN A 1 91 ? -1.272 2.248 -1.851 1 62.88 91 GLN A N 1
ATOM 772 C CA . GLN A 1 91 ? -1.197 3.15 -0.707 1 62.88 91 GLN A CA 1
ATOM 773 C C . GLN A 1 91 ? -1.177 4.609 -1.156 1 62.88 91 GLN A C 1
ATOM 775 O O . GLN A 1 91 ? -0.946 5.512 -0.348 1 62.88 91 GLN A O 1
ATOM 780 N N . LYS A 1 92 ? -1.239 4.875 -2.414 1 69.25 92 LYS A N 1
ATOM 781 C CA . LYS A 1 92 ? -1.287 6.301 -2.729 1 69.25 92 LYS A CA 1
ATOM 782 C C . LYS A 1 92 ? -2.445 6.984 -2.006 1 69.25 92 LYS A C 1
ATOM 784 O O . LYS A 1 92 ? -3.488 6.367 -1.775 1 69.25 92 LYS A O 1
ATOM 789 N N . THR A 1 93 ? -2.037 8.242 -1.535 1 79.81 93 THR A N 1
ATOM 790 C CA . THR A 1 93 ? -3.113 8.984 -0.89 1 79.81 93 THR A CA 1
ATOM 791 C C . THR A 1 93 ? -4.25 9.25 -1.873 1 79.81 93 THR A C 1
ATOM 793 O O . THR A 1 93 ? -4.023 9.773 -2.965 1 79.81 93 THR A O 1
ATOM 796 N N . PRO A 1 94 ? -5.367 8.719 -1.617 1 79.38 94 PRO A N 1
ATOM 797 C CA . PRO A 1 94 ? -6.512 8.961 -2.496 1 79.38 94 PRO A CA 1
ATOM 798 C C . PRO A 1 94 ? -6.695 10.438 -2.832 1 79.38 94 PRO A C 1
ATOM 800 O O . PRO A 1 94 ? -6.566 11.297 -1.955 1 79.38 94 PRO A O 1
ATOM 803 N N . GLN A 1 95 ? -6.984 10.656 -4.086 1 82.94 95 GLN A N 1
ATOM 804 C CA . GLN A 1 95 ? -7.129 12.031 -4.559 1 82.94 95 GLN A CA 1
ATOM 805 C C . GLN A 1 95 ? -8.203 12.773 -3.762 1 82.94 95 GLN A C 1
ATOM 807 O O . GLN A 1 95 ? -8.062 13.969 -3.486 1 82.94 95 GLN A O 1
ATOM 812 N N . LYS A 1 96 ? -9.227 12.117 -3.412 1 87.88 96 LYS A N 1
ATOM 813 C CA . LYS A 1 96 ? -10.297 12.742 -2.646 1 87.88 96 LYS A CA 1
ATOM 814 C C . LYS A 1 96 ? -9.781 13.297 -1.321 1 87.88 96 LYS A C 1
ATOM 816 O O . LYS A 1 96 ? -10.203 14.367 -0.885 1 87.88 96 LYS A O 1
ATOM 821 N N . GLU A 1 97 ? -8.922 12.586 -0.698 1 91.38 97 GLU A N 1
ATOM 822 C CA . GLU A 1 97 ? -8.352 13.031 0.571 1 91.38 97 GLU A CA 1
ATOM 823 C C . GLU A 1 97 ? -7.406 14.211 0.37 1 91.38 97 GLU A C 1
ATOM 825 O O . GLU A 1 97 ? -7.336 15.109 1.215 1 91.38 97 GLU A O 1
ATOM 830 N N . ILE A 1 98 ? -6.703 14.25 -0.714 1 91.62 98 ILE A N 1
ATOM 831 C CA . ILE A 1 98 ? -5.832 15.367 -1.063 1 91.62 98 ILE A CA 1
ATOM 832 C C . ILE A 1 98 ? -6.668 16.625 -1.28 1 91.62 98 ILE A C 1
ATOM 834 O O . ILE A 1 98 ? -6.359 17.688 -0.729 1 91.62 98 ILE A O 1
ATOM 838 N N . ASP A 1 99 ? -7.68 16.438 -2.086 1 93.81 99 ASP A N 1
ATOM 839 C CA . ASP A 1 99 ? -8.562 17.578 -2.34 1 93.81 99 ASP A CA 1
ATOM 840 C C . ASP A 1 99 ? -9.125 18.141 -1.034 1 93.81 99 ASP A C 1
ATOM 842 O O . ASP A 1 99 ? -9.188 19.359 -0.855 1 93.81 99 ASP A O 1
ATOM 846 N N . LYS A 1 100 ? -9.547 17.266 -0.213 1 95.5 100 LYS A N 1
ATOM 847 C CA . LYS A 1 100 ? -10.109 17.656 1.078 1 95.5 100 LYS A CA 1
ATOM 848 C C . LYS A 1 100 ? -9.094 18.453 1.893 1 95.5 100 LYS A C 1
ATOM 850 O O . LYS A 1 100 ? -9.398 19.531 2.395 1 95.5 100 LYS A O 1
ATOM 855 N N . VAL A 1 101 ? -7.879 17.953 2.051 1 96.19 101 VAL A N 1
ATOM 856 C CA . VAL A 1 101 ? -6.891 18.625 2.896 1 96.19 101 VAL A CA 1
ATOM 857 C C . VAL A 1 101 ? -6.484 19.953 2.266 1 96.19 101 VAL A C 1
ATOM 859 O O . VAL A 1 101 ? -6.203 20.922 2.975 1 96.19 101 VAL A O 1
ATOM 862 N N . LEU A 1 102 ? -6.406 20.016 0.996 1 96.19 102 LEU A N 1
ATOM 863 C CA . LEU A 1 102 ? -6.062 21.266 0.349 1 96.19 102 LEU A CA 1
ATOM 864 C C . LEU A 1 102 ? -7.098 22.344 0.672 1 96.19 102 LEU A C 1
ATOM 866 O O . LEU A 1 102 ? -6.746 23.516 0.887 1 96.19 102 LEU A O 1
ATOM 870 N N . LYS A 1 103 ? -8.32 21.938 0.651 1 96.88 103 LYS A N 1
ATOM 871 C CA . LYS A 1 103 ? -9.383 22.844 1.051 1 96.88 103 LYS A CA 1
ATOM 872 C C . LYS A 1 103 ? -9.211 23.281 2.504 1 96.88 103 LYS A C 1
ATOM 874 O O . LYS A 1 103 ? -9.344 24.469 2.824 1 96.88 103 LYS A O 1
ATOM 879 N N . ILE A 1 104 ? -8.977 22.375 3.369 1 97.06 104 ILE A N 1
ATOM 880 C CA . ILE A 1 104 ? -8.82 22.641 4.793 1 97.06 104 ILE A CA 1
ATOM 881 C C . ILE A 1 104 ? -7.609 23.547 5.016 1 97.06 104 ILE A C 1
ATOM 883 O O . ILE A 1 104 ? -7.684 24.5 5.785 1 97.06 104 ILE A O 1
ATOM 887 N N . LYS A 1 105 ? -6.508 23.25 4.414 1 96.5 105 LYS A N 1
ATOM 888 C CA . LYS A 1 105 ? -5.297 24.062 4.523 1 96.5 105 LYS A CA 1
ATOM 889 C C . LYS A 1 105 ? -5.555 25.5 4.07 1 96.5 105 LYS A C 1
ATOM 891 O O . LYS A 1 105 ? -5.125 26.453 4.727 1 96.5 105 LYS A O 1
ATOM 896 N N . ALA A 1 106 ? -6.211 25.625 2.943 1 96.19 106 ALA A N 1
ATOM 897 C CA . ALA A 1 106 ? -6.574 26.953 2.447 1 96.19 106 ALA A CA 1
ATOM 898 C C . ALA A 1 106 ? -7.434 27.703 3.463 1 96.19 106 ALA A C 1
ATOM 900 O O . ALA A 1 106 ? -7.23 28.891 3.693 1 96.19 106 ALA A O 1
ATOM 901 N N . GLU A 1 107 ? -8.422 27.016 3.967 1 96.69 107 GLU A N 1
ATOM 902 C CA . GLU A 1 107 ? -9.273 27.609 5 1 96.69 107 GLU A CA 1
ATOM 903 C C . GLU A 1 107 ? -8.445 28.109 6.18 1 96.69 107 GLU A C 1
ATOM 905 O O . GLU A 1 107 ? -8.688 29.188 6.695 1 96.69 107 GLU A O 1
ATOM 910 N N . TYR A 1 108 ? -7.527 27.312 6.629 1 96.38 108 TYR A N 1
ATOM 911 C CA . TYR A 1 108 ? -6.656 27.672 7.742 1 96.38 108 TYR A CA 1
ATOM 912 C C . TYR A 1 108 ? -5.91 28.969 7.461 1 96.38 108 TYR A C 1
ATOM 914 O O . TYR A 1 108 ? -5.906 29.891 8.289 1 96.38 108 TYR A O 1
ATOM 922 N N . PHE A 1 109 ? -5.258 29.109 6.352 1 94.81 109 PHE A N 1
ATOM 923 C CA . PHE A 1 109 ? -4.426 30.281 6.051 1 94.81 109 PHE A CA 1
ATOM 924 C C . PHE A 1 109 ? -5.285 31.484 5.727 1 94.81 109 PHE A C 1
ATOM 926 O O . PHE A 1 109 ? -4.879 32.625 5.977 1 94.81 109 PHE A O 1
ATOM 933 N N . GLU A 1 110 ? -6.504 31.266 5.152 1 94.44 110 GLU A N 1
ATOM 934 C CA . GLU A 1 110 ? -7.445 32.344 4.953 1 94.44 110 GLU A CA 1
ATOM 935 C C . GLU A 1 110 ? -7.867 32.969 6.285 1 94.44 110 GLU A C 1
ATOM 937 O O . GLU A 1 110 ? -7.941 34.188 6.418 1 94.44 110 GLU A O 1
ATOM 942 N N . GLU A 1 111 ? -8.18 32.094 7.211 1 94.25 111 GLU A N 1
ATOM 943 C CA . GLU A 1 111 ? -8.57 32.562 8.539 1 94.25 111 GLU A CA 1
ATOM 944 C C . GLU A 1 111 ? -7.41 33.281 9.234 1 94.25 111 GLU A C 1
ATOM 946 O O . GLU A 1 111 ? -7.617 34.281 9.922 1 94.25 111 GLU A O 1
ATOM 951 N N . LYS A 1 112 ? -6.254 32.75 9.094 1 90.94 112 LYS A N 1
ATOM 952 C CA . LYS A 1 112 ? -5.07 33.344 9.688 1 90.94 112 LYS A CA 1
ATOM 953 C C . LYS A 1 112 ? -4.836 34.75 9.117 1 90.94 112 LYS A C 1
ATOM 955 O O . LYS A 1 112 ? -4.508 35.688 9.859 1 90.94 112 LYS A O 1
ATOM 960 N N . ASN A 1 113 ? -4.973 34.844 7.805 1 89.94 113 ASN A N 1
ATOM 961 C CA . ASN A 1 113 ? -4.777 36.125 7.141 1 89.94 113 ASN A CA 1
ATOM 962 C C . ASN A 1 113 ? -5.816 37.156 7.586 1 89.94 113 ASN A C 1
ATOM 964 O O . ASN A 1 113 ? -5.504 38.312 7.73 1 89.94 113 ASN A O 1
ATOM 968 N N . LYS A 1 114 ? -7.043 36.75 7.809 1 88.75 114 LYS A N 1
ATOM 9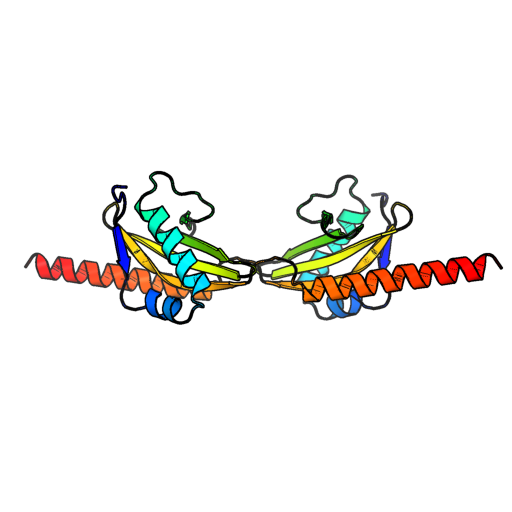69 C CA . LYS A 1 114 ? -8.102 37.625 8.297 1 88.75 114 LYS A CA 1
ATOM 970 C C . LYS A 1 114 ? -7.816 38.094 9.719 1 88.75 114 LYS A C 1
ATOM 972 O O . LYS A 1 114 ? -8.078 39.25 10.07 1 88.75 114 LYS A O 1
ATOM 977 N N . GLN A 1 115 ? -7.359 37.156 10.5 1 85.38 115 GLN A N 1
ATOM 978 C CA . GLN A 1 115 ? -7.035 37.5 11.883 1 85.38 115 GLN A CA 1
ATOM 979 C C . GLN A 1 115 ? -5.867 38.469 11.953 1 85.38 115 GLN A C 1
ATOM 981 O O . GLN A 1 115 ? -5.848 39.375 12.812 1 85.38 115 GLN A O 1
ATOM 986 N N . ASN A 1 116 ? -4.91 38.344 11.062 1 81.69 116 ASN A N 1
ATOM 987 C CA . ASN A 1 116 ? -3.779 39.25 11.016 1 81.69 116 ASN A CA 1
ATOM 988 C C . ASN A 1 116 ? -4.203 40.625 10.516 1 81.69 116 ASN A C 1
ATOM 990 O O . ASN A 1 116 ? -3.672 41.656 10.969 1 81.69 116 ASN A O 1
ATOM 994 N N . LYS A 1 117 ? -5.121 40.75 9.633 1 79.94 117 LYS A N 1
ATOM 995 C CA . LYS A 1 117 ? -5.621 42.031 9.125 1 79.94 117 LYS A CA 1
ATOM 996 C C . LYS A 1 117 ? -6.461 42.75 10.172 1 79.94 117 LYS A C 1
ATOM 998 O O . LYS A 1 117 ? -6.383 43.969 10.305 1 79.94 117 LYS A O 1
ATOM 1003 N N . ASN A 1 118 ? -7.219 41.969 10.812 1 76.44 118 ASN A N 1
ATOM 1004 C CA . ASN A 1 118 ? -8.055 42.594 11.836 1 76.44 118 ASN A CA 1
ATOM 1005 C C . ASN A 1 118 ? -7.234 42.969 13.062 1 76.44 118 ASN A C 1
ATOM 1007 O O . ASN A 1 118 ? -7.648 43.844 13.844 1 76.44 118 ASN A O 1
ATOM 1011 N N . GLY A 1 119 ? -6.195 42.25 13.375 1 63.19 119 GLY A N 1
ATOM 1012 C CA . GLY A 1 119 ? -5.375 42.625 14.516 1 63.19 119 GLY A CA 1
ATOM 1013 C C . GLY A 1 119 ? -4.453 43.812 14.203 1 63.19 119 GLY A C 1
ATOM 1014 O O . GLY A 1 119 ? -3.879 44.406 15.117 1 63.19 119 GLY A O 1
ATOM 1015 N N . LYS A 1 120 ? -3.92 44.188 13.195 1 60.56 120 LYS A N 1
ATOM 1016 C CA . LYS A 1 120 ? -3.193 45.406 12.852 1 60.56 120 LYS A CA 1
ATOM 1017 C C . LYS A 1 120 ? -4.113 46.625 12.891 1 60.56 120 LYS A C 1
ATOM 1019 O O . LYS A 1 120 ? -3.666 47.75 12.68 1 60.56 120 LYS A O 1
ATOM 1024 N N . LYS A 1 121 ? -5.438 46.469 13.297 1 48.31 121 LYS A N 1
ATOM 1025 C CA . LYS A 1 121 ? -6.195 47.719 13.492 1 48.31 121 LYS A CA 1
ATOM 1026 C C . LYS A 1 121 ? -6.242 48.094 14.977 1 48.31 121 LYS A C 1
ATOM 1028 O O . LYS A 1 121 ? -6.363 47.219 15.836 1 48.31 121 LYS A O 1
ATOM 1033 N N . MET B 1 1 ? 12.906 15.664 26.922 1 62.25 1 MET B N 1
ATOM 1034 C CA . MET B 1 1 ? 13.5 16.156 25.688 1 62.25 1 MET B CA 1
ATOM 1035 C C . MET B 1 1 ? 12.805 17.438 25.234 1 62.25 1 MET B C 1
ATOM 1037 O O . MET B 1 1 ? 11.609 17.625 25.453 1 62.25 1 MET B O 1
ATOM 1041 N N . GLU B 1 2 ? 13.531 18.422 25.062 1 77.81 2 GLU B N 1
ATOM 1042 C CA . GLU B 1 2 ? 12.992 19.719 24.656 1 77.81 2 GLU B CA 1
ATOM 1043 C C . GLU B 1 2 ? 12.289 19.625 23.297 1 77.81 2 GLU B C 1
ATOM 1045 O O . GLU B 1 2 ? 12.766 18.953 22.391 1 77.81 2 GLU B O 1
ATOM 1050 N N . LYS B 1 3 ? 11.078 20.062 23.266 1 86.25 3 LYS B N 1
ATOM 1051 C CA . LYS B 1 3 ? 10.328 20.047 22.016 1 86.25 3 LYS B CA 1
ATOM 1052 C C . LYS B 1 3 ? 10.938 20.984 21 1 86.25 3 LYS B C 1
ATOM 1054 O O . LYS B 1 3 ? 11.289 22.125 21.328 1 86.25 3 LYS B O 1
ATOM 1059 N N . LYS B 1 4 ? 11.188 20.5 19.844 1 91.06 4 LYS B N 1
ATOM 1060 C CA . LYS B 1 4 ? 11.75 21.266 18.734 1 91.06 4 LYS B CA 1
ATOM 1061 C C . LYS B 1 4 ? 10.648 21.891 17.875 1 91.06 4 LYS B C 1
ATOM 1063 O O . LYS B 1 4 ? 10.875 22.891 17.188 1 91.06 4 LYS B O 1
ATOM 1068 N N . ARG B 1 5 ? 9.57 21.203 17.938 1 94.5 5 ARG B N 1
ATOM 1069 C CA . ARG B 1 5 ? 8.406 21.641 17.172 1 94.5 5 ARG B CA 1
ATOM 1070 C C . ARG B 1 5 ? 7.156 21.625 18.047 1 94.5 5 ARG B C 1
ATOM 1072 O O . ARG B 1 5 ? 7.039 20.812 18.969 1 94.5 5 ARG B O 1
ATOM 1079 N N . ARG B 1 6 ? 6.281 22.594 17.703 1 94.62 6 ARG B N 1
ATOM 1080 C CA . ARG B 1 6 ? 4.969 22.625 18.344 1 94.62 6 ARG B CA 1
ATOM 1081 C C . ARG B 1 6 ? 3.889 22.125 17.391 1 94.62 6 ARG B C 1
ATOM 1083 O O . ARG B 1 6 ? 3.998 22.297 16.172 1 94.62 6 ARG B O 1
ATOM 1090 N N . LEU B 1 7 ? 2.912 21.516 17.984 1 96.06 7 LEU B N 1
ATOM 1091 C CA . LEU B 1 7 ? 1.822 20.969 17.188 1 96.06 7 LEU B CA 1
ATOM 1092 C C . LEU B 1 7 ? 0.49 21.594 17.578 1 96.06 7 LEU B C 1
ATOM 1094 O O . LEU B 1 7 ? 0.193 21.766 18.766 1 96.06 7 LEU B O 1
ATOM 1098 N N . ILE B 1 8 ? -0.29 21.984 16.594 1 96.12 8 ILE B N 1
ATOM 1099 C CA . ILE B 1 8 ? -1.656 22.438 16.859 1 96.12 8 ILE B CA 1
ATOM 1100 C C . ILE B 1 8 ? -2.621 21.703 15.93 1 96.12 8 ILE B C 1
ATOM 1102 O O . ILE B 1 8 ? -2.211 21.156 14.906 1 96.12 8 ILE B O 1
ATOM 1106 N N . PHE B 1 9 ? -3.912 21.656 16.344 1 97 9 PHE B N 1
ATOM 1107 C CA . PHE B 1 9 ? -4.984 21.062 15.555 1 97 9 PHE B CA 1
ATOM 1108 C C . PHE B 1 9 ? -5.859 22.141 14.93 1 97 9 PHE B C 1
ATOM 1110 O O . PHE B 1 9 ? -6.316 23.047 15.625 1 97 9 PHE B O 1
ATOM 1117 N N . TYR B 1 10 ? -5.992 22.031 13.711 1 97.44 10 TYR B N 1
ATOM 1118 C CA . TYR B 1 10 ? -6.922 22.969 13.086 1 97.44 10 TYR B CA 1
ATOM 1119 C C . TYR B 1 10 ? -8.352 22.453 13.164 1 97.44 10 TYR B C 1
ATOM 1121 O O . TYR B 1 10 ? -8.68 21.422 12.578 1 97.44 10 TYR B O 1
ATOM 1129 N N . LYS B 1 11 ? -9.18 23.188 13.945 1 97.12 11 LYS B N 1
ATOM 1130 C CA . LYS B 1 11 ? -10.57 22.797 14.164 1 97.12 11 LYS B CA 1
ATOM 1131 C C . LYS B 1 11 ? -10.672 21.344 14.625 1 97.12 11 LYS B C 1
ATOM 1133 O O . LYS B 1 11 ? -9.891 20.906 15.477 1 97.12 11 LYS B O 1
ATOM 1138 N N . ASP B 1 12 ? -11.719 20.594 14.125 1 97.31 12 ASP B N 1
ATOM 1139 C CA . ASP B 1 12 ? -11.938 19.234 14.617 1 97.31 12 ASP B CA 1
ATOM 1140 C C . ASP B 1 12 ? -11.586 18.203 13.555 1 97.31 12 ASP B C 1
ATOM 1142 O O . ASP B 1 12 ? -11.953 17.031 13.672 1 97.31 12 ASP B O 1
ATOM 1146 N N . TYR B 1 13 ? -10.867 18.656 12.648 1 96.94 13 TYR B N 1
ATOM 1147 C CA . TYR B 1 13 ? -10.641 17.781 11.508 1 96.94 13 TYR B CA 1
ATOM 1148 C C . TYR B 1 13 ? -9.844 16.547 11.922 1 96.94 13 TYR B C 1
ATOM 1150 O O . TYR B 1 13 ? -10.219 15.422 11.586 1 96.94 13 TYR B O 1
ATOM 1158 N N . PHE B 1 14 ? -8.781 16.75 12.57 1 97.06 14 PHE B N 1
ATOM 1159 C CA . PHE B 1 14 ? -7.977 15.633 13.055 1 97.06 14 PHE B CA 1
ATOM 1160 C C . PHE B 1 14 ? -8.742 14.812 14.086 1 97.06 14 PHE B C 1
ATOM 1162 O O . PHE B 1 14 ? -8.773 13.586 14.016 1 97.06 14 PHE B O 1
ATOM 1169 N N . ASN B 1 15 ? -9.375 15.477 15.023 1 96.44 15 ASN B N 1
ATOM 1170 C CA . ASN B 1 15 ? -10.07 14.797 16.109 1 96.44 15 ASN B CA 1
ATOM 1171 C C . ASN B 1 15 ? -11.188 13.898 15.594 1 96.44 15 ASN B C 1
ATOM 1173 O O . ASN B 1 15 ? -11.438 12.828 16.141 1 96.44 15 ASN B O 1
ATOM 1177 N N . ASP B 1 16 ? -11.844 14.367 14.594 1 96.19 16 ASP B N 1
ATOM 1178 C CA . ASP B 1 16 ? -12.914 13.578 13.984 1 96.19 16 ASP B CA 1
ATOM 1179 C C . ASP B 1 16 ? -12.383 12.242 13.469 1 96.19 16 ASP B C 1
ATOM 1181 O O . ASP B 1 16 ? -13.078 11.227 13.516 1 96.19 16 ASP B O 1
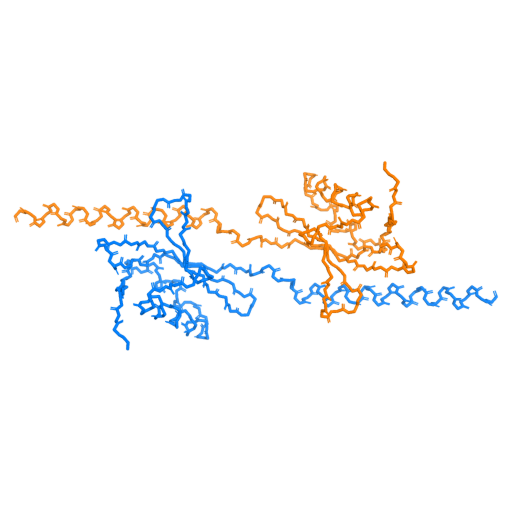ATOM 1185 N N . PHE B 1 17 ? -11.297 12.227 13.031 1 95.56 17 PHE B N 1
ATOM 1186 C CA . PHE B 1 17 ? -10.602 11.039 12.547 1 95.56 17 PHE B CA 1
ATOM 1187 C C . PHE B 1 17 ? -10.047 10.227 13.703 1 95.56 17 PHE B C 1
ATOM 1189 O O . PHE B 1 17 ? -10.305 9.023 13.805 1 95.56 17 PHE B O 1
ATOM 1196 N N . PHE B 1 18 ? -9.406 10.812 14.594 1 97.31 18 PHE B N 1
ATOM 1197 C CA . PHE B 1 18 ? -8.648 10.211 15.688 1 97.31 18 PHE B CA 1
ATOM 1198 C C . PHE B 1 18 ? -9.578 9.492 16.656 1 97.31 18 PHE B C 1
ATOM 1200 O O . PHE B 1 18 ? -9.289 8.383 17.094 1 97.31 18 PHE B O 1
ATOM 1207 N N . ASP B 1 19 ? -10.648 10.094 16.875 1 96.31 19 ASP B N 1
ATOM 1208 C CA . ASP B 1 19 ? -11.555 9.617 17.922 1 96.31 19 ASP B CA 1
ATOM 1209 C C . ASP B 1 19 ? -12.195 8.289 17.516 1 96.31 19 ASP B C 1
ATOM 1211 O O . ASP B 1 19 ? -12.625 7.516 18.375 1 96.31 19 ASP B O 1
ATOM 1215 N N . LYS B 1 20 ? -12.281 7.98 16.312 1 95.62 20 LYS B N 1
ATOM 1216 C CA . LYS B 1 20 ? -12.953 6.789 15.797 1 95.62 20 LYS B CA 1
ATOM 1217 C C . LYS B 1 20 ? -12 5.602 15.734 1 95.62 20 LYS B C 1
ATOM 1219 O O . LYS B 1 20 ? -12.406 4.484 15.422 1 95.62 20 LYS B O 1
ATOM 1224 N N . LEU B 1 21 ? -10.828 5.828 16.031 1 95.62 21 LEU B N 1
ATOM 1225 C CA . LEU B 1 21 ? -9.812 4.793 15.867 1 95.62 21 LEU B CA 1
ATOM 1226 C C . LEU B 1 21 ? -9.719 3.904 17.094 1 95.62 21 LEU B C 1
ATOM 1228 O O . LEU B 1 21 ? -10.055 4.336 18.203 1 95.62 21 LEU B O 1
ATOM 1232 N N . PRO B 1 22 ? -9.25 2.668 16.891 1 94.44 22 PRO B N 1
ATOM 1233 C CA . PRO B 1 22 ? -8.961 1.805 18.047 1 94.44 22 PRO B CA 1
ATOM 1234 C C . PRO B 1 22 ? -7.883 2.377 18.953 1 94.44 22 PRO B C 1
ATOM 1236 O O . PRO B 1 22 ? -6.969 3.061 18.484 1 94.44 22 PRO B O 1
ATOM 1239 N N . GLU B 1 23 ? -7.98 2.064 20.188 1 96.44 23 GLU B N 1
ATOM 1240 C CA . GLU B 1 23 ? -7.094 2.617 21.203 1 96.44 23 GLU B CA 1
ATOM 1241 C C . GLU B 1 23 ? -5.629 2.34 20.875 1 96.44 23 GLU B C 1
ATOM 1243 O O . GLU B 1 23 ? -4.77 3.199 21.078 1 96.44 23 GLU B O 1
ATOM 1248 N N . LYS B 1 24 ? -5.359 1.156 20.453 1 95.5 24 LYS B N 1
ATOM 1249 C CA . LYS B 1 24 ? -3.98 0.8 20.125 1 95.5 24 LYS B CA 1
ATOM 1250 C C . LYS B 1 24 ? -3.428 1.692 19.016 1 95.5 24 LYS B C 1
ATOM 1252 O O . LYS B 1 24 ? -2.256 2.076 19.047 1 95.5 24 LYS B O 1
ATOM 1257 N N . VAL B 1 25 ? -4.211 1.992 18.109 1 94.69 25 VAL B N 1
ATOM 1258 C CA . VAL B 1 25 ? -3.82 2.863 17 1 94.69 25 VAL B CA 1
ATOM 1259 C C . VAL B 1 25 ? -3.609 4.285 17.516 1 94.69 25 VAL B C 1
ATOM 1261 O O . VAL B 1 25 ? -2.637 4.949 17.141 1 94.69 25 VAL B O 1
ATOM 1264 N N . LYS B 1 26 ? -4.535 4.727 18.328 1 97.25 26 LYS B N 1
ATOM 1265 C CA . LYS B 1 26 ? -4.395 6.047 18.938 1 97.25 26 LYS B CA 1
ATOM 1266 C C . LYS B 1 26 ? -3.059 6.18 19.656 1 97.25 26 LYS B C 1
ATOM 1268 O O . LYS B 1 26 ? -2.381 7.203 19.531 1 97.25 26 LYS B O 1
ATOM 1273 N N . GLY B 1 27 ? -2.789 5.184 20.391 1 97.31 27 GLY B N 1
ATOM 1274 C CA . GLY B 1 27 ? -1.512 5.18 21.078 1 97.31 27 GLY B CA 1
ATOM 1275 C C . GLY B 1 27 ? -0.324 5.328 20.141 1 97.31 27 GLY B C 1
ATOM 1276 O O . GLY B 1 27 ? 0.611 6.074 20.438 1 97.31 27 GLY B O 1
ATOM 1277 N N . LYS B 1 28 ? -0.334 4.613 19.109 1 96 28 LYS B N 1
ATOM 1278 C CA . LYS B 1 28 ? 0.75 4.676 18.141 1 96 28 LYS B CA 1
ATOM 1279 C C . LYS B 1 28 ? 0.84 6.059 17.5 1 96 28 LYS B C 1
ATOM 1281 O O . LYS B 1 28 ? 1.937 6.59 17.312 1 96 28 LYS B O 1
ATOM 1286 N N . ILE B 1 29 ? -0.275 6.574 17.125 1 97.31 29 ILE B N 1
ATOM 1287 C CA . ILE B 1 29 ? -0.303 7.91 16.547 1 97.31 29 ILE B CA 1
ATOM 1288 C C . ILE B 1 29 ? 0.309 8.914 17.531 1 97.31 29 ILE B C 1
ATOM 1290 O O . ILE B 1 29 ? 1.154 9.727 17.141 1 97.31 29 ILE B O 1
ATOM 1294 N N . ASP B 1 30 ? -0.081 8.844 18.766 1 97.19 30 ASP B N 1
ATOM 1295 C CA . ASP B 1 30 ? 0.456 9.727 19.797 1 97.19 30 ASP B CA 1
ATOM 1296 C C . ASP B 1 30 ? 1.977 9.609 19.875 1 97.19 30 ASP B C 1
ATOM 1298 O O . ASP B 1 30 ? 2.674 10.617 20.031 1 97.19 30 ASP B O 1
ATOM 1302 N N . GLU B 1 31 ? 2.412 8.422 19.844 1 96.81 31 GLU B N 1
ATOM 1303 C CA . GLU B 1 31 ? 3.85 8.172 19.891 1 96.81 31 GLU B CA 1
ATOM 1304 C C . GLU B 1 31 ? 4.566 8.844 18.719 1 96.81 31 GLU B C 1
ATOM 1306 O O . GLU B 1 31 ? 5.59 9.508 18.922 1 96.81 31 GLU B O 1
ATOM 1311 N N . VAL B 1 32 ? 4.117 8.68 17.562 1 96.69 32 VAL B N 1
ATOM 1312 C CA . VAL B 1 32 ? 4.75 9.227 16.375 1 96.69 32 VAL B CA 1
ATOM 1313 C C . VAL B 1 32 ? 4.695 10.75 16.406 1 96.69 32 VAL B C 1
ATOM 1315 O O . VAL B 1 32 ? 5.676 11.422 16.094 1 96.69 32 VAL B O 1
ATOM 1318 N N . LEU B 1 33 ? 3.535 11.328 16.766 1 96.81 33 LEU B N 1
ATOM 1319 C CA . LEU B 1 33 ? 3.424 12.781 16.891 1 96.81 33 LEU B CA 1
ATOM 1320 C C . LEU B 1 33 ? 4.453 13.32 17.875 1 96.81 33 LEU B C 1
ATOM 1322 O O . LEU B 1 33 ? 5.07 14.359 17.625 1 96.81 33 LEU B O 1
ATOM 1326 N N . TYR B 1 34 ? 4.578 12.641 18.953 1 96.44 34 TYR B N 1
ATOM 1327 C CA . TYR B 1 34 ? 5.57 13.039 19.938 1 96.44 34 TYR B CA 1
ATOM 1328 C C . TYR B 1 34 ? 6.973 13.023 19.344 1 96.44 34 TYR B C 1
ATOM 1330 O O . TYR B 1 34 ? 7.754 13.953 19.547 1 96.44 34 TYR B O 1
ATOM 1338 N N . MET B 1 35 ? 7.289 11.977 18.656 1 95.81 35 MET B N 1
ATOM 1339 C CA . MET B 1 35 ? 8.586 11.859 18 1 95.81 35 MET B CA 1
ATOM 1340 C C . MET B 1 35 ? 8.828 13.039 17.062 1 95.81 35 MET B C 1
ATOM 1342 O O . MET B 1 35 ? 9.922 13.609 17.047 1 95.81 35 MET B O 1
ATOM 1346 N N . ILE B 1 36 ? 7.891 13.414 16.359 1 95.56 36 ILE B N 1
ATOM 1347 C CA . ILE B 1 36 ? 7.984 14.5 15.391 1 95.56 36 ILE B CA 1
ATOM 1348 C C . ILE B 1 36 ? 8.266 15.812 16.125 1 95.56 36 ILE B C 1
ATOM 1350 O O . ILE B 1 36 ? 8.984 16.672 15.602 1 95.56 36 ILE B O 1
ATOM 1354 N N . MET B 1 37 ? 7.777 15.93 17.297 1 95.81 37 MET B N 1
ATOM 1355 C CA . MET B 1 37 ? 7.941 17.156 18.062 1 95.81 37 MET B CA 1
ATOM 1356 C C . MET B 1 37 ? 9.352 17.25 18.641 1 95.81 37 MET B C 1
ATOM 1358 O O . MET B 1 37 ? 9.883 18.359 18.812 1 95.81 37 MET B O 1
ATOM 1362 N N . VAL B 1 38 ? 9.977 16.172 18.844 1 95.31 38 VAL B N 1
ATOM 1363 C CA . VAL B 1 38 ? 11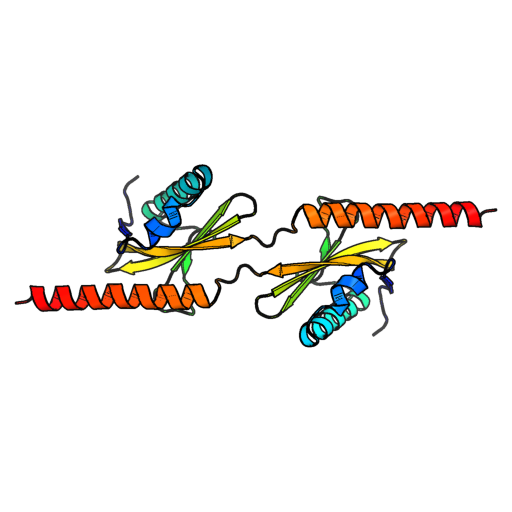.18 16.219 19.672 1 95.31 38 VAL B CA 1
ATOM 1364 C C . VAL B 1 38 ? 12.406 15.906 18.812 1 95.31 38 VAL B C 1
ATOM 1366 O O . VAL B 1 38 ? 13.516 16.359 19.125 1 95.31 38 VAL B O 1
ATOM 1369 N N . LEU B 1 39 ? 12.25 15.133 17.828 1 94.38 39 LEU B N 1
ATOM 1370 C CA . LEU B 1 39 ? 13.398 14.711 17.031 1 94.38 39 LEU B CA 1
ATOM 1371 C C . LEU B 1 39 ? 13.867 15.828 16.109 1 94.38 39 LEU B C 1
ATOM 1373 O O . LEU B 1 39 ? 13.055 16.516 15.492 1 94.38 39 LEU B O 1
ATOM 1377 N N . GLU B 1 40 ? 15.094 15.93 16.047 1 92.06 40 GLU B N 1
ATOM 1378 C CA . GLU B 1 40 ? 15.664 16.875 15.094 1 92.06 40 GLU B CA 1
ATOM 1379 C C . GLU B 1 40 ? 15.492 16.391 13.656 1 92.06 40 GLU B C 1
ATOM 1381 O O . GLU B 1 40 ? 15.062 17.156 12.789 1 92.06 40 GLU B O 1
ATOM 1386 N N . ARG B 1 41 ? 15.844 15.164 13.5 1 92.38 41 ARG B N 1
ATOM 1387 C CA . ARG B 1 41 ? 15.68 14.523 12.203 1 92.38 41 ARG B CA 1
ATOM 1388 C C . ARG B 1 41 ? 14.57 13.477 12.25 1 92.38 41 ARG B C 1
ATOM 1390 O O . ARG B 1 41 ? 14.711 12.453 12.922 1 92.38 41 ARG B O 1
ATOM 1397 N N . ILE B 1 42 ? 13.594 13.781 11.547 1 91.56 42 ILE B N 1
ATOM 1398 C CA . ILE B 1 42 ? 12.461 12.852 11.547 1 91.56 42 ILE B CA 1
ATOM 1399 C C . ILE B 1 42 ? 12.648 11.812 10.438 1 91.56 42 ILE B C 1
ATOM 1401 O O . ILE B 1 42 ? 12.844 12.172 9.273 1 91.56 42 ILE B O 1
ATOM 1405 N N . PRO B 1 43 ? 12.555 10.609 10.773 1 92.81 43 PRO B N 1
ATOM 1406 C CA . PRO B 1 43 ? 12.625 9.594 9.719 1 92.81 43 PRO B CA 1
ATOM 1407 C C . PRO B 1 43 ? 11.555 9.789 8.641 1 92.81 43 PRO B C 1
ATOM 1409 O O . PRO B 1 43 ? 10.398 10.062 8.961 1 92.81 43 PRO B O 1
ATOM 1412 N N . ALA B 1 44 ? 11.969 9.586 7.41 1 90.75 44 ALA B N 1
ATOM 1413 C CA . ALA B 1 44 ? 11.086 9.812 6.273 1 90.75 44 ALA B CA 1
ATOM 1414 C C . ALA B 1 44 ? 9.914 8.836 6.289 1 90.75 44 ALA B C 1
ATOM 1416 O O . ALA B 1 44 ? 8.844 9.125 5.746 1 90.75 44 ALA B O 1
ATOM 1417 N N . LYS B 1 45 ? 10.039 7.684 6.938 1 88.12 45 LYS B N 1
ATOM 1418 C CA . LYS B 1 45 ? 8.969 6.691 6.996 1 88.12 45 LYS B CA 1
ATOM 1419 C C . LYS B 1 45 ? 7.789 7.203 7.824 1 88.12 45 LYS B C 1
ATOM 1421 O O . LYS B 1 45 ? 6.66 6.734 7.66 1 88.12 45 LYS B O 1
ATOM 1426 N N . PHE B 1 46 ? 7.945 8.148 8.688 1 93.12 46 PHE B N 1
ATOM 1427 C CA . PHE B 1 46 ? 6.898 8.664 9.56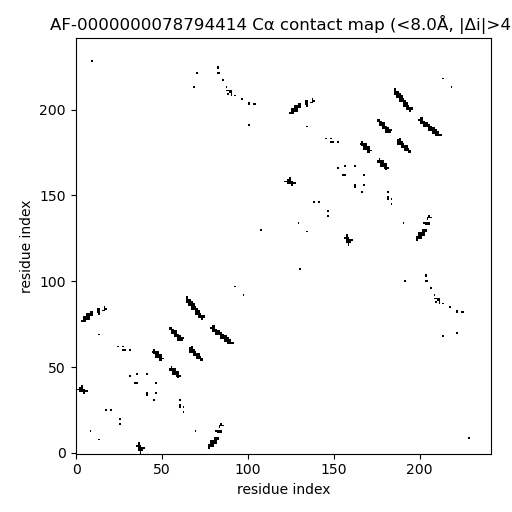2 1 93.12 46 PHE B CA 1
ATOM 1428 C C . PHE B 1 46 ? 6.406 10.023 9.07 1 93.12 46 PHE B C 1
ATOM 1430 O O . PHE B 1 46 ? 5.266 10.406 9.344 1 93.12 46 PHE B O 1
ATOM 1437 N N . PHE B 1 47 ? 7.285 10.672 8.43 1 94.44 47 PHE B N 1
ATOM 1438 C CA . PHE B 1 47 ? 7.055 12.07 8.109 1 94.44 47 PHE B CA 1
ATOM 1439 C C . PHE B 1 47 ? 7.652 12.43 6.754 1 94.44 47 PHE B C 1
ATOM 1441 O O . PHE B 1 47 ? 8.875 12.383 6.578 1 94.44 47 PHE B O 1
ATOM 1448 N N . SER B 1 48 ? 6.758 12.891 5.82 1 93.31 48 SER B N 1
ATOM 1449 C CA . SER B 1 48 ? 7.254 13.125 4.469 1 93.31 48 SER B CA 1
ATOM 1450 C C . SER B 1 48 ? 6.629 14.367 3.855 1 93.31 48 SER B C 1
ATOM 1452 O O . SER B 1 48 ? 5.438 14.633 4.047 1 93.31 48 SER B O 1
ATOM 1454 N N . HIS B 1 49 ? 7.48 15.047 3.125 1 94.25 49 HIS B N 1
ATOM 1455 C CA . HIS B 1 49 ? 6.988 16.172 2.344 1 94.25 49 HIS B CA 1
ATOM 1456 C C . HIS B 1 49 ? 6.289 15.703 1.074 1 94.25 49 HIS B C 1
ATOM 1458 O O . HIS B 1 49 ? 6.84 14.906 0.316 1 94.25 49 HIS B O 1
ATOM 1464 N N . MET B 1 50 ? 5.02 16.219 0.861 1 92.69 50 MET B N 1
ATOM 1465 C CA . MET B 1 50 ? 4.305 15.93 -0.377 1 92.69 50 MET B CA 1
ATOM 1466 C C . MET B 1 50 ? 4.684 16.922 -1.472 1 92.69 50 MET B C 1
ATOM 1468 O O . MET B 1 50 ? 4 17.922 -1.665 1 92.69 50 MET B O 1
ATOM 1472 N N . THR B 1 51 ? 5.578 16.609 -2.244 1 91.44 51 THR B N 1
ATOM 1473 C CA . THR B 1 51 ? 6.27 17.531 -3.135 1 91.44 51 THR B CA 1
ATOM 1474 C C . THR B 1 51 ? 5.32 18.078 -4.203 1 91.44 51 THR B C 1
ATOM 1476 O O . THR B 1 51 ? 5.539 19.156 -4.746 1 91.44 51 THR B O 1
ATOM 1479 N N . ALA B 1 52 ? 4.312 17.359 -4.434 1 90.12 52 ALA B N 1
ATOM 1480 C CA . ALA B 1 52 ? 3.348 17.766 -5.453 1 90.12 52 ALA B CA 1
ATOM 1481 C C . ALA B 1 52 ? 2.471 18.922 -4.953 1 90.12 52 ALA B C 1
ATOM 1483 O O . ALA B 1 52 ? 1.806 19.594 -5.746 1 90.12 52 ALA B O 1
ATOM 1484 N N . TYR B 1 53 ? 2.459 19.047 -3.658 1 92.5 53 TYR B N 1
ATOM 1485 C CA . TYR B 1 53 ? 1.595 20.062 -3.047 1 92.5 53 TYR B CA 1
ATOM 1486 C C . TYR B 1 53 ? 2.395 20.984 -2.146 1 92.5 53 TYR B C 1
ATOM 1488 O O . TYR B 1 53 ? 3.127 20.531 -1.264 1 92.5 53 TYR B O 1
ATOM 1496 N N . ASP B 1 54 ? 2.227 22.234 -2.279 1 92.12 54 ASP B N 1
ATOM 1497 C CA . ASP B 1 54 ? 3.025 23.234 -1.588 1 92.12 54 ASP B CA 1
ATOM 1498 C C . ASP B 1 54 ? 2.812 23.172 -0.078 1 92.12 54 ASP B C 1
ATOM 1500 O O . ASP B 1 54 ? 1.692 23.344 0.406 1 92.12 54 ASP B O 1
ATOM 1504 N N . GLY B 1 55 ? 3.898 22.891 0.587 1 94.31 55 GLY B N 1
ATOM 1505 C CA . GLY B 1 55 ? 3.916 22.984 2.037 1 94.31 55 GLY B CA 1
ATOM 1506 C C . GLY B 1 55 ? 3.131 21.891 2.727 1 94.31 55 GLY B C 1
ATOM 1507 O O . GLY B 1 55 ? 2.85 21.984 3.924 1 94.31 55 GLY B O 1
ATOM 1508 N N . LEU B 1 56 ? 2.695 21.031 1.958 1 96.56 56 LEU B N 1
ATOM 1509 C CA . LEU B 1 56 ? 1.898 19.953 2.539 1 96.56 56 LEU B CA 1
ATOM 1510 C C . LEU B 1 56 ? 2.781 18.766 2.926 1 96.56 56 LEU B C 1
ATOM 1512 O O . LEU B 1 56 ? 3.68 18.391 2.172 1 96.56 56 LEU B O 1
ATOM 1516 N N . TYR B 1 57 ? 2.574 18.25 4.078 1 96.56 57 TYR B N 1
ATOM 1517 C CA . TYR B 1 57 ? 3.291 17.078 4.59 1 96.56 57 TYR B CA 1
ATOM 1518 C C . TYR B 1 57 ? 2.322 15.969 4.984 1 96.56 57 TYR B C 1
ATOM 1520 O O . TYR B 1 57 ? 1.136 16.219 5.203 1 96.56 57 TYR B O 1
ATOM 1528 N N . GLU B 1 58 ? 2.836 14.844 5.043 1 96.12 58 GLU B N 1
ATOM 1529 C CA . GLU B 1 58 ? 2.059 13.703 5.531 1 96.12 58 GLU B CA 1
ATOM 1530 C C . GLU B 1 58 ? 2.795 12.969 6.648 1 96.12 58 GLU B C 1
ATOM 1532 O O . GLU B 1 58 ? 4.016 12.82 6.602 1 96.12 58 GLU B O 1
ATOM 1537 N N . ILE B 1 59 ? 2.055 12.555 7.633 1 96.56 59 ILE B N 1
ATOM 1538 C CA . ILE B 1 59 ? 2.504 11.648 8.688 1 96.56 59 ILE B CA 1
ATOM 1539 C C . ILE B 1 59 ? 1.956 10.242 8.43 1 96.56 59 ILE B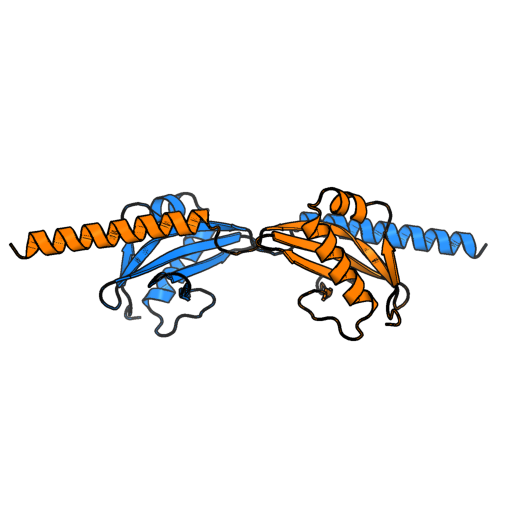 C 1
ATOM 1541 O O . ILE B 1 59 ? 0.75 10.07 8.25 1 96.56 59 ILE B O 1
ATOM 1545 N N . ARG B 1 60 ? 2.824 9.312 8.469 1 91.88 60 ARG B N 1
ATOM 1546 C CA . ARG B 1 60 ? 2.445 7.941 8.156 1 91.88 60 ARG B CA 1
ATOM 1547 C C . ARG B 1 60 ? 2.592 7.039 9.375 1 91.88 60 ARG B C 1
ATOM 1549 O O . ARG B 1 60 ? 3.631 7.047 10.039 1 91.88 60 ARG B O 1
ATOM 1556 N N . ILE B 1 61 ? 1.451 6.309 9.641 1 92.31 61 ILE B N 1
ATOM 1557 C CA . ILE B 1 61 ? 1.433 5.363 10.75 1 92.31 61 ILE B CA 1
ATOM 1558 C C . ILE B 1 61 ? 1.047 3.977 10.234 1 92.31 61 ILE B C 1
ATOM 1560 O O . ILE B 1 61 ? 0.008 3.812 9.594 1 92.31 61 ILE B O 1
ATOM 1564 N N . GLU B 1 62 ? 1.932 3.113 10.5 1 85.38 62 GLU B N 1
ATOM 1565 C CA . GLU B 1 62 ? 1.611 1.726 10.18 1 85.38 62 GLU B CA 1
ATOM 1566 C C . GLU B 1 62 ? 1.316 0.919 11.438 1 85.38 62 GLU B C 1
ATOM 1568 O O . GLU B 1 62 ? 2.105 0.927 12.391 1 85.38 62 GLU B O 1
ATOM 1573 N N . TYR B 1 63 ? 0.185 0.318 11.422 1 85.62 63 TYR B N 1
ATOM 1574 C CA . TYR B 1 63 ? -0.192 -0.579 12.508 1 85.62 63 TYR B CA 1
ATOM 1575 C C . TYR B 1 63 ? -0.845 -1.846 11.969 1 85.62 63 TYR B C 1
ATOM 1577 O O . TYR B 1 63 ? -1.955 -1.799 11.43 1 85.62 63 TYR B O 1
ATOM 1585 N N . SER B 1 64 ? -0.007 -2.955 12.156 1 77.88 64 SER B N 1
ATOM 1586 C CA . SER B 1 64 ? -0.468 -4.211 11.578 1 77.88 64 SER B CA 1
ATOM 1587 C C . SER B 1 64 ? -0.682 -4.082 10.078 1 77.88 64 SER B C 1
ATOM 1589 O O . SER B 1 64 ? 0.238 -3.713 9.344 1 77.88 64 SER B O 1
ATOM 1591 N N . SER B 1 65 ? -1.935 -4.309 9.531 1 72.19 65 SER B N 1
ATOM 1592 C CA . SER B 1 65 ? -2.211 -4.254 8.102 1 72.19 65 SER B CA 1
ATOM 1593 C C . SER B 1 65 ? -2.84 -2.922 7.707 1 72.19 65 SER B C 1
ATOM 1595 O O . SER B 1 65 ? -3.227 -2.727 6.551 1 72.19 65 SER B O 1
ATOM 1597 N N . ASN B 1 66 ? -2.832 -2.047 8.734 1 79.56 66 ASN B N 1
ATOM 1598 C CA . ASN B 1 66 ? -3.467 -0.759 8.469 1 79.56 66 ASN B CA 1
ATOM 1599 C C . ASN B 1 66 ? -2.439 0.367 8.398 1 79.56 66 ASN B C 1
ATOM 1601 O O . ASN B 1 66 ? -1.438 0.348 9.117 1 79.56 66 ASN B O 1
ATOM 1605 N N . ILE B 1 67 ? -2.705 1.214 7.426 1 85.75 67 ILE B N 1
ATOM 1606 C CA . ILE B 1 67 ? -1.877 2.402 7.258 1 85.75 67 ILE B CA 1
ATOM 1607 C C . ILE B 1 67 ? -2.727 3.656 7.465 1 85.75 67 ILE B C 1
ATOM 1609 O O . ILE B 1 67 ? -3.793 3.795 6.863 1 85.75 67 ILE B O 1
ATOM 1613 N N . TYR B 1 68 ? -2.297 4.477 8.305 1 92.12 68 TYR B N 1
ATOM 1614 C CA . TYR B 1 68 ? -2.963 5.742 8.586 1 92.12 68 TYR B CA 1
ATOM 1615 C C . TYR B 1 68 ? -2.125 6.918 8.102 1 92.12 68 TYR B C 1
ATOM 1617 O O . TYR B 1 68 ? -0.9 6.918 8.242 1 92.12 68 TYR B O 1
ATOM 1625 N N . ARG B 1 69 ? -2.752 7.922 7.527 1 93.44 69 ARG B N 1
ATOM 1626 C CA . ARG B 1 69 ? -2.102 9.148 7.07 1 93.44 69 ARG B CA 1
ATOM 1627 C C . ARG B 1 69 ? -2.752 10.375 7.695 1 93.44 69 ARG B C 1
ATOM 1629 O O . ARG B 1 69 ? -3.979 10.461 7.785 1 93.44 69 ARG B O 1
ATOM 1636 N N . ILE B 1 70 ? -1.934 11.164 8.164 1 97.38 70 ILE B N 1
ATOM 1637 C CA . ILE B 1 70 ? -2.373 12.453 8.695 1 97.38 70 ILE B CA 1
ATOM 1638 C C . ILE B 1 70 ? -1.702 13.586 7.922 1 97.38 70 ILE B C 1
ATOM 1640 O O . ILE B 1 70 ? -0.482 13.586 7.746 1 97.38 70 ILE B O 1
ATOM 1644 N N . PHE B 1 71 ? -2.473 14.57 7.488 1 97.81 71 PHE B N 1
ATOM 1645 C CA . PHE B 1 71 ? -1.93 15.695 6.738 1 97.81 71 PHE B CA 1
ATOM 1646 C C . PHE B 1 71 ? -1.576 16.844 7.672 1 97.81 71 PHE B C 1
ATOM 1648 O O . PHE B 1 71 ? -2.277 17.094 8.656 1 97.81 71 PHE B O 1
ATOM 1655 N N . CYS B 1 72 ? -0.534 17.516 7.285 1 98.06 72 CYS B N 1
ATOM 1656 C CA . CYS B 1 72 ? -0.134 18.672 8.078 1 98.06 72 CYS B CA 1
ATOM 1657 C C . CYS B 1 72 ? 0.703 19.641 7.254 1 98.06 72 CYS B C 1
ATOM 1659 O O . CYS B 1 72 ? 1.006 19.359 6.094 1 98.06 72 CYS B O 1
ATOM 1661 N N . CYS B 1 73 ? 0.981 20.797 7.809 1 97.38 73 CYS B N 1
ATOM 1662 C CA . CYS B 1 73 ? 1.899 21.75 7.211 1 97.38 73 CYS B CA 1
ATOM 1663 C C . CYS B 1 73 ? 2.674 22.516 8.289 1 97.38 73 CYS B C 1
ATOM 1665 O O . CYS B 1 73 ? 2.34 22.438 9.469 1 97.38 73 CYS B O 1
ATOM 1667 N N . PHE B 1 74 ? 3.732 23.078 7.891 1 95.69 74 PHE B N 1
ATOM 1668 C CA . PHE B 1 74 ? 4.457 24 8.766 1 95.69 74 PHE B CA 1
ATOM 1669 C C . PHE B 1 74 ? 3.889 25.406 8.664 1 95.69 74 PHE B C 1
ATOM 1671 O O . PHE B 1 74 ? 3.541 25.875 7.578 1 95.69 74 PHE B O 1
ATOM 1678 N N . ASP B 1 75 ? 3.707 25.938 9.859 1 93.81 75 ASP B N 1
ATOM 1679 C CA . ASP B 1 75 ? 3.346 27.344 9.938 1 93.81 75 ASP B CA 1
ATOM 1680 C C . ASP B 1 75 ? 4.359 28.125 10.773 1 93.81 75 ASP B C 1
ATOM 1682 O O . ASP B 1 75 ? 4.68 27.734 11.898 1 93.81 75 ASP B O 1
ATOM 1686 N N . GLU B 1 76 ? 4.84 29.375 10.188 1 87.5 76 GLU B N 1
ATOM 1687 C CA . GLU B 1 76 ? 5.711 30.344 10.844 1 87.5 76 GLU B CA 1
ATOM 1688 C C . GLU B 1 76 ? 6.895 29.656 11.523 1 87.5 76 GLU B C 1
ATOM 1690 O O . GLU B 1 76 ? 7.164 29.891 12.703 1 87.5 76 GLU B O 1
ATOM 1695 N N . GLY B 1 77 ? 7.496 28.719 10.859 1 85.94 77 GLY B N 1
ATOM 1696 C CA . GLY B 1 77 ? 8.695 28.109 11.406 1 85.94 77 GLY B CA 1
ATOM 1697 C C . GLY B 1 77 ? 8.484 26.672 11.844 1 85.94 77 GLY B C 1
ATOM 1698 O O . GLY B 1 77 ? 8.18 25.797 11.023 1 85.94 77 GLY B O 1
ATOM 1699 N N . SER B 1 78 ? 8.391 26.547 13.289 1 91.75 78 SER B N 1
ATOM 1700 C CA . SER B 1 78 ? 8.414 25.188 13.812 1 91.75 78 SER B CA 1
ATOM 1701 C C . SER B 1 78 ? 7.031 24.75 14.273 1 91.75 78 SER B C 1
ATOM 1703 O O . SER B 1 78 ? 6.898 23.781 15.031 1 91.75 78 SER B O 1
ATOM 1705 N N . LEU B 1 79 ? 6.055 25.531 13.852 1 94.94 79 LEU B N 1
ATOM 1706 C CA . LEU B 1 79 ? 4.688 25.156 14.195 1 94.94 79 LEU B CA 1
ATOM 1707 C C . LEU B 1 79 ? 4.109 24.203 13.156 1 94.94 79 LEU B C 1
ATOM 1709 O O . LEU B 1 79 ? 4.129 24.484 11.961 1 94.94 79 LEU B O 1
ATOM 1713 N N . ILE B 1 80 ? 3.686 23.062 13.633 1 96.94 80 ILE B N 1
ATOM 1714 C CA . ILE B 1 80 ? 3.027 22.094 12.766 1 96.94 80 ILE B CA 1
ATOM 1715 C C . ILE B 1 80 ? 1.515 22.172 12.969 1 96.94 80 ILE B C 1
ATOM 1717 O O . ILE B 1 80 ? 1.028 22.094 14.102 1 96.94 80 ILE B O 1
ATOM 1721 N N . VAL B 1 81 ? 0.811 22.359 11.945 1 97.88 81 VAL B N 1
ATOM 1722 C CA . VAL B 1 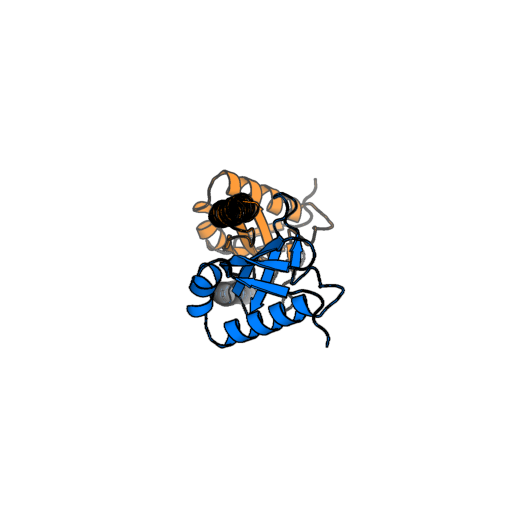81 ? -0.648 22.375 11.961 1 97.88 81 VAL B CA 1
ATOM 1723 C C . VAL B 1 81 ? -1.191 21.062 11.414 1 97.88 81 VAL B C 1
ATOM 1725 O O . VAL B 1 81 ? -0.94 20.703 10.258 1 97.88 81 VAL B O 1
ATOM 1728 N N . LEU B 1 82 ? -1.966 20.344 12.195 1 98.19 82 LEU B N 1
ATOM 1729 C CA . LEU B 1 82 ? -2.541 19.062 11.789 1 98.19 82 LEU B CA 1
ATOM 1730 C C . LEU B 1 82 ? -3.914 19.266 11.156 1 98.19 82 LEU B C 1
ATOM 1732 O O . LEU B 1 82 ? -4.738 20.016 11.672 1 98.19 82 LEU B O 1
ATOM 1736 N N . PHE B 1 83 ? -4.07 18.609 10.039 1 97.44 83 PHE B N 1
ATOM 1737 C CA . PHE B 1 83 ? -5.336 18.609 9.312 1 97.44 83 PHE B CA 1
ATOM 1738 C C . PHE B 1 83 ? -6.023 17.25 9.414 1 97.44 83 PHE B C 1
ATOM 1740 O O . PHE B 1 83 ? -5.953 16.594 10.453 1 97.44 83 PHE B O 1
ATOM 1747 N N . ASN B 1 84 ? -6.75 16.812 8.438 1 95.12 84 ASN B N 1
ATOM 1748 C CA . ASN B 1 84 ? -7.488 15.562 8.477 1 95.12 84 ASN B CA 1
ATOM 1749 C C . ASN B 1 84 ? -6.57 14.367 8.25 1 95.12 84 ASN B C 1
ATOM 1751 O O . ASN B 1 84 ? -5.453 14.516 7.75 1 95.12 84 ASN B O 1
ATOM 1755 N N . GLY B 1 85 ? -6.957 13.258 8.719 1 95.75 85 GLY B N 1
ATOM 1756 C CA . GLY B 1 85 ? -6.324 11.977 8.438 1 95.75 85 GLY B CA 1
ATOM 1757 C C . GLY B 1 85 ? -7.289 10.938 7.883 1 95.75 85 GLY B C 1
ATOM 1758 O O . GLY B 1 85 ? -8.5 11.164 7.855 1 95.75 85 GLY B O 1
ATOM 1759 N N . PHE B 1 86 ? -6.73 9.875 7.398 1 92.56 86 PHE B N 1
ATOM 1760 C CA . PHE B 1 86 ? -7.543 8.781 6.887 1 92.56 86 PHE B CA 1
ATOM 1761 C C . PHE B 1 86 ? -6.816 7.453 7.027 1 92.56 86 PHE B C 1
ATOM 1763 O O . PHE B 1 86 ? -5.613 7.422 7.301 1 92.56 86 PHE B O 1
ATOM 1770 N N . GLN B 1 87 ? -7.547 6.438 7.039 1 87.56 87 GLN B N 1
ATOM 1771 C CA . GLN B 1 87 ? -6.996 5.09 7.062 1 87.56 87 GLN B CA 1
ATOM 1772 C C . GLN B 1 87 ? -6.914 4.504 5.652 1 87.56 87 GLN B C 1
ATOM 1774 O O . GLN B 1 87 ? -7.875 4.586 4.887 1 87.56 87 GLN B O 1
ATOM 1779 N N . LYS B 1 88 ? -5.559 4.145 5.398 1 73.12 88 LYS B N 1
ATOM 1780 C CA . LYS B 1 88 ? -5.305 3.426 4.152 1 73.12 88 LYS B CA 1
ATOM 1781 C C . LYS B 1 88 ? -4.996 1.955 4.426 1 73.12 88 LYS B C 1
ATOM 1783 O O . LYS B 1 88 ? -4.285 1.629 5.375 1 73.12 88 LYS B O 1
ATOM 1788 N N . LYS B 1 89 ? -5.496 1.087 3.891 1 61.81 89 LYS B N 1
ATOM 1789 C CA . LYS B 1 89 ? -5.191 -0.324 4.105 1 61.81 89 LYS B CA 1
ATOM 1790 C C . LYS B 1 89 ? -3.949 -0.745 3.326 1 61.81 89 LYS B C 1
ATOM 1792 O O . LYS B 1 89 ? -3.732 -0.29 2.201 1 61.81 89 LYS B O 1
ATOM 1797 N N . SER B 1 90 ? -2.873 -1.245 4.109 1 61.41 90 SER B N 1
ATOM 1798 C CA . SER B 1 90 ? -1.581 -1.671 3.582 1 61.41 90 SER B CA 1
ATOM 1799 C C . SER B 1 90 ? -1.75 -2.719 2.486 1 61.41 90 SER B C 1
ATOM 1801 O O . SER B 1 90 ? -2.779 -3.393 2.418 1 61.41 90 SER B O 1
ATOM 1803 N N . GLN B 1 91 ? -0.582 -2.684 1.559 1 62.97 91 GLN B N 1
ATOM 1804 C CA . GLN B 1 91 ? -0.518 -3.574 0.405 1 62.97 91 GLN B CA 1
ATOM 1805 C C . GLN B 1 91 ? -0.178 -5 0.83 1 62.97 91 GLN B C 1
ATOM 1807 O O . GLN B 1 91 ? 0.092 -5.855 -0.015 1 62.97 91 GLN B O 1
ATOM 1812 N N . LYS B 1 92 ? -0.031 -5.258 2.078 1 69.75 92 LYS B N 1
ATOM 1813 C CA . LYS B 1 92 ? 0.217 -6.668 2.373 1 69.75 92 LYS B CA 1
ATOM 1814 C C . LYS B 1 92 ? -0.88 -7.555 1.791 1 69.75 92 LYS B C 1
ATOM 1816 O O . LYS B 1 92 ? -2.039 -7.141 1.706 1 69.75 92 LYS B O 1
ATOM 1821 N N . THR B 1 93 ? -0.307 -8.695 1.24 1 80.25 93 THR B N 1
ATOM 1822 C CA . THR B 1 93 ? -1.302 -9.625 0.719 1 80.25 93 THR B CA 1
ATOM 1823 C C . THR B 1 93 ? -2.24 -10.094 1.828 1 80.25 93 THR B C 1
ATOM 1825 O O . THR B 1 93 ? -1.788 -10.555 2.879 1 80.25 93 THR B O 1
ATOM 1828 N N . PRO B 1 94 ? -3.48 -9.781 1.714 1 79.62 94 PRO B N 1
ATOM 1829 C CA . PRO B 1 94 ? -4.445 -10.227 2.721 1 79.62 94 PRO B CA 1
ATOM 1830 C C . PRO B 1 94 ? -4.305 -11.711 3.055 1 79.62 94 PRO B C 1
ATOM 1832 O O . PRO B 1 94 ? -4.121 -12.539 2.154 1 79.62 94 PRO B O 1
ATOM 1835 N N . GLN B 1 95 ? -4.391 -11.969 4.328 1 83.19 95 GLN B N 1
ATOM 1836 C CA . GLN B 1 95 ? -4.219 -13.336 4.793 1 83.19 95 GLN B CA 1
ATOM 1837 C C . GLN B 1 95 ? -5.215 -14.273 4.117 1 83.19 95 GLN B C 1
ATOM 1839 O O . GLN B 1 95 ? -4.887 -15.422 3.805 1 83.19 95 GLN B O 1
ATOM 1844 N N . LYS B 1 96 ? -6.383 -13.836 3.896 1 87.94 96 LYS B N 1
ATOM 1845 C CA . LYS B 1 96 ? -7.406 -14.664 3.254 1 87.94 96 LYS B CA 1
ATOM 1846 C C . LYS B 1 96 ? -6.953 -15.117 1.868 1 87.94 96 LYS B C 1
ATOM 1848 O O . LYS B 1 96 ? -7.207 -16.25 1.467 1 87.94 96 LYS B O 1
ATOM 1853 N N . GLU B 1 97 ? -6.316 -14.25 1.154 1 91.44 97 GLU B N 1
ATOM 1854 C CA . GLU B 1 97 ? -5.828 -14.586 -0.18 1 91.44 97 GLU B CA 1
ATOM 1855 C C . GLU B 1 97 ? -4.664 -15.562 -0.111 1 91.44 97 GLU B C 1
ATOM 1857 O O . GLU B 1 97 ? -4.527 -16.438 -0.973 1 91.44 97 GLU B O 1
ATOM 1862 N N . ILE B 1 98 ? -3.85 -15.461 0.881 1 91.75 98 ILE B N 1
ATOM 1863 C CA . ILE B 1 98 ? -2.744 -16.391 1.104 1 91.75 98 ILE B CA 1
ATOM 1864 C C . ILE B 1 98 ? -3.293 -17.781 1.398 1 91.75 98 ILE B C 1
ATOM 1866 O O . ILE B 1 98 ? -2.857 -18.766 0.799 1 91.75 98 ILE B O 1
ATOM 1870 N N . ASP B 1 99 ? -4.215 -17.781 2.324 1 93.94 99 ASP B N 1
ATOM 1871 C CA . ASP B 1 99 ? -4.828 -19.062 2.662 1 93.94 99 ASP B CA 1
ATOM 1872 C C . ASP B 1 99 ? -5.422 -19.734 1.423 1 93.94 99 ASP B C 1
ATOM 1874 O O . ASP B 1 99 ? -5.277 -20.938 1.235 1 93.94 99 ASP B O 1
ATOM 1878 N N . LYS B 1 100 ? -6.117 -18.953 0.674 1 95.56 100 LYS B N 1
ATOM 1879 C CA . LYS B 1 100 ? -6.738 -19.453 -0.549 1 95.56 100 LYS B CA 1
ATOM 1880 C C . LYS B 1 100 ? -5.695 -20.047 -1.489 1 95.56 100 LYS B C 1
ATOM 1882 O O . LYS B 1 100 ? -5.855 -21.172 -1.968 1 95.56 100 LYS B O 1
ATOM 1887 N N . VAL B 1 101 ? -4.621 -19.344 -1.778 1 96.25 101 VAL B N 1
ATOM 1888 C CA . VAL B 1 101 ? -3.635 -19.828 -2.742 1 96.25 101 VAL B CA 1
ATOM 1889 C C . VAL B 1 101 ? -2.914 -21.047 -2.186 1 96.25 101 VAL B C 1
ATOM 1891 O O . VAL B 1 101 ? -2.535 -21.953 -2.938 1 96.25 101 VAL B O 1
ATOM 1894 N N . LEU B 1 102 ? -2.668 -21.078 -0.932 1 96.31 102 LEU B N 1
ATOM 1895 C CA . LEU B 1 102 ? -2.021 -22.234 -0.349 1 96.31 102 LEU B CA 1
ATOM 1896 C C . LEU B 1 102 ? -2.865 -23.5 -0.565 1 96.31 102 LEU B C 1
ATOM 1898 O O . LEU B 1 102 ? -2.33 -24.562 -0.843 1 96.31 102 LEU B O 1
ATOM 1902 N N . LYS B 1 103 ? -4.145 -23.312 -0.388 1 96.94 103 LYS B N 1
ATOM 1903 C CA . LYS B 1 103 ? -5.055 -24.406 -0.672 1 96.94 103 LYS B CA 1
ATOM 1904 C C . LYS B 1 103 ? -4.984 -24.812 -2.141 1 96.94 103 LYS B C 1
ATOM 1906 O O . LYS B 1 103 ? -4.926 -26 -2.459 1 96.94 103 LYS B O 1
ATOM 1911 N N . ILE B 1 104 ? -5.023 -23.875 -3.012 1 97.12 104 ILE B N 1
ATOM 1912 C CA . ILE B 1 104 ? -4.992 -24.125 -4.449 1 97.12 104 ILE B CA 1
ATOM 1913 C C . ILE B 1 104 ? -3.672 -24.797 -4.828 1 97.12 104 ILE B C 1
ATOM 1915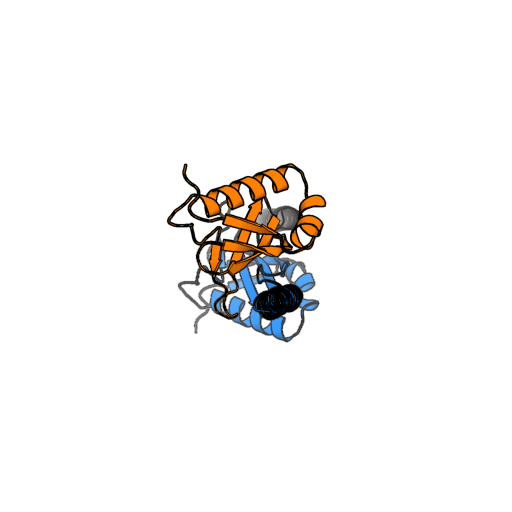 O O . ILE B 1 104 ? -3.652 -25.75 -5.598 1 97.12 104 ILE B O 1
ATOM 1919 N N . LYS B 1 105 ? -2.58 -24.281 -4.359 1 96.56 105 LYS B N 1
ATOM 1920 C CA . LYS B 1 105 ? -1.26 -24.859 -4.625 1 96.56 105 LYS B CA 1
ATOM 1921 C C . LYS B 1 105 ? -1.186 -26.312 -4.168 1 96.56 105 LYS B C 1
ATOM 1923 O O . LYS B 1 105 ? -0.664 -27.156 -4.883 1 96.56 105 LYS B O 1
ATOM 1928 N N . ALA B 1 106 ? -1.659 -26.531 -2.975 1 96.25 106 ALA B N 1
ATOM 1929 C CA . ALA B 1 106 ? -1.703 -27.906 -2.459 1 96.25 106 ALA B CA 1
ATOM 1930 C C . ALA B 1 106 ? -2.518 -28.812 -3.377 1 96.25 106 ALA B C 1
ATOM 1932 O O . ALA B 1 106 ? -2.119 -29.953 -3.652 1 96.25 106 ALA B O 1
ATOM 1933 N N . GLU B 1 107 ? -3.678 -28.344 -3.76 1 96.69 107 GLU B N 1
ATOM 1934 C CA . GLU B 1 107 ? -4.52 -29.078 -4.691 1 96.69 107 GLU B CA 1
ATOM 1935 C C . GLU B 1 107 ? -3.762 -29.422 -5.969 1 96.69 107 GLU B C 1
ATOM 1937 O O . GLU B 1 107 ? -3.854 -30.547 -6.473 1 96.69 107 GLU B O 1
ATOM 1942 N N . TYR B 1 108 ? -3.066 -28.484 -6.508 1 96.44 108 TYR B N 1
ATOM 1943 C CA . TYR B 1 108 ? -2.285 -28.672 -7.723 1 96.44 108 TYR B CA 1
ATOM 1944 C C . TYR B 1 108 ? -1.278 -29.797 -7.555 1 96.44 108 TYR B C 1
ATOM 1946 O O . TYR B 1 108 ? -1.202 -30.703 -8.391 1 96.44 108 TYR B O 1
ATOM 1954 N N . PHE B 1 109 ? -0.482 -29.812 -6.531 1 94.81 109 PHE B N 1
ATOM 1955 C CA . PHE B 1 109 ? 0.586 -30.797 -6.355 1 94.81 109 PHE B CA 1
ATOM 1956 C C . PHE B 1 109 ? 0.02 -32.156 -5.949 1 94.81 109 PHE B C 1
ATOM 1958 O O . PHE B 1 109 ? 0.602 -33.188 -6.266 1 94.81 109 PHE B O 1
ATOM 1965 N N . GLU B 1 110 ? -1.143 -32.125 -5.23 1 94.56 110 GLU B N 1
ATOM 1966 C CA . GLU B 1 110 ? -1.825 -33.406 -4.938 1 94.56 110 GLU B CA 1
ATOM 1967 C C . GLU B 1 110 ? -2.281 -34.094 -6.219 1 94.56 110 GLU B C 1
ATOM 1969 O O . GLU B 1 110 ? -2.139 -35.312 -6.359 1 94.56 110 GLU B O 1
ATOM 1974 N N . GLU B 1 111 ? -2.875 -33.281 -7.09 1 94.31 111 GLU B N 1
ATOM 1975 C CA . GLU B 1 111 ? -3.324 -33.844 -8.375 1 94.31 111 GLU B CA 1
ATOM 1976 C C . GLU B 1 111 ? -2.145 -34.312 -9.211 1 94.31 111 GLU B C 1
ATOM 1978 O O . GLU B 1 111 ? -2.238 -35.344 -9.891 1 94.31 111 GLU B O 1
ATOM 1983 N N . LYS B 1 112 ? -1.098 -33.562 -9.188 1 91 112 LYS B N 1
ATOM 1984 C CA . LYS B 1 112 ? 0.101 -33.938 -9.922 1 91 112 LYS B CA 1
ATOM 1985 C C . LYS B 1 112 ? 0.663 -35.281 -9.414 1 91 112 LYS B C 1
ATOM 1987 O O . LYS B 1 112 ? 1.069 -36.125 -10.203 1 91 112 LYS B O 1
ATOM 1992 N N . ASN B 1 113 ? 0.704 -35.375 -8.102 1 89.94 113 ASN B N 1
ATOM 1993 C CA . ASN B 1 113 ? 1.216 -36.594 -7.488 1 89.94 113 ASN B CA 1
ATOM 1994 C C . ASN B 1 113 ? 0.345 -37.812 -7.824 1 89.94 113 ASN B C 1
ATOM 1996 O O . ASN B 1 113 ? 0.855 -38.906 -8.023 1 89.94 113 ASN B O 1
ATOM 2000 N N . LYS B 1 114 ? -0.962 -37.656 -7.898 1 88.75 114 LYS B N 1
ATOM 2001 C CA . LYS B 1 114 ? -1.881 -38.719 -8.273 1 88.75 114 LYS B CA 1
ATOM 2002 C C . LYS B 1 114 ? -1.685 -39.125 -9.734 1 88.75 114 LYS B C 1
ATOM 2004 O O . LYS B 1 114 ? -1.765 -40.312 -10.062 1 88.75 114 LYS B O 1
ATOM 2009 N N . GLN B 1 115 ? -1.505 -38.125 -10.539 1 85.25 115 GLN B N 1
ATOM 2010 C CA . GLN B 1 115 ? -1.291 -38.406 -11.953 1 85.25 115 GLN B CA 1
ATOM 2011 C C . GLN B 1 115 ? 0.024 -39.125 -12.18 1 85.25 115 GLN B C 1
ATOM 2013 O O . GLN B 1 115 ? 0.111 -40 -13.055 1 85.25 115 GLN B O 1
ATOM 2018 N N . ASN B 1 116 ? 1.042 -38.812 -11.414 1 81.56 116 ASN B N 1
ATOM 2019 C CA . ASN B 1 116 ? 2.322 -39.5 -11.516 1 81.56 116 ASN B CA 1
ATOM 2020 C C . ASN B 1 116 ? 2.23 -40.938 -11 1 81.56 116 ASN B C 1
ATOM 2022 O O . ASN B 1 116 ? 2.889 -41.812 -11.523 1 81.56 116 ASN B O 1
ATOM 2026 N N . LYS B 1 117 ? 1.459 -41.188 -10.008 1 79.81 117 LYS B N 1
ATOM 2027 C CA . LYS B 1 117 ? 1.274 -42.531 -9.469 1 79.81 117 LYS B CA 1
ATOM 2028 C C . LYS B 1 117 ? 0.472 -43.406 -10.438 1 79.81 117 LYS B C 1
ATOM 2030 O O . LYS B 1 117 ? 0.771 -44.594 -10.602 1 79.81 117 LYS B O 1
ATOM 2035 N N . ASN B 1 118 ? -0.503 -42.812 -10.969 1 76.44 118 ASN B N 1
ATOM 2036 C CA . ASN B 1 118 ? -1.312 -43.562 -11.898 1 76.44 118 ASN B CA 1
ATOM 2037 C C . ASN B 1 118 ? -0.581 -43.812 -13.219 1 76.44 118 ASN B C 1
ATOM 2039 O O . ASN B 1 118 ? -0.901 -44.75 -13.961 1 76.44 118 ASN B O 1
ATOM 2043 N N . GLY B 1 119 ? 0.272 -42.906 -13.648 1 62.84 119 GLY B N 1
ATOM 2044 C CA . GLY B 1 119 ? 1.013 -43.125 -14.875 1 62.84 119 GLY B CA 1
ATOM 2045 C C . GLY B 1 119 ? 2.168 -44.094 -14.695 1 62.84 119 GLY B C 1
ATOM 2046 O O . GLY B 1 119 ? 2.734 -44.594 -15.672 1 62.84 119 GLY B O 1
ATOM 2047 N N . LYS B 1 120 ? 2.893 -44.375 -13.758 1 60.44 120 LYS B N 1
ATOM 2048 C CA . LYS B 1 120 ? 3.873 -45.438 -13.531 1 60.44 120 LYS B CA 1
ATOM 2049 C C . LYS B 1 120 ? 3.201 -46.812 -13.492 1 60.44 120 LYS B C 1
ATOM 2051 O O . LYS B 1 120 ? 3.873 -47.812 -13.328 1 60.44 120 LYS B O 1
ATOM 2056 N N . LYS B 1 121 ? 1.839 -46.906 -13.711 1 47.94 121 LYS B N 1
ATOM 2057 C CA . LYS B 1 121 ? 1.32 -48.25 -13.844 1 47.94 121 LYS B CA 1
ATOM 2058 C C . LYS B 1 121 ? 1.182 -48.656 -15.312 1 47.94 121 LYS B C 1
ATOM 2060 O O . LYS B 1 121 ? 0.813 -47.844 -16.156 1 47.94 121 LYS B O 1
#

Foldseek 3Di:
DDFPAAEDEDDCQAVVALVPDDPVQNVQVVVLVRCLRRDPDRDCQQKPDPVVDPQKIWGWDDDDQKIKIWIWGDDPPRYIYTGHMDIDGHPPDDPVVVVVVVVVVVVVVVVVVVVVVVVVD/DDFPAAEDEDDCQAVVALVPDDPVQNVQVVVLVRCLGRDPDRDCQQKPDPVVDPQKIWGWDDDDQKIKIWIWGDDPPRYIYTGHMDIDGHPPDDPVVVVVVVVVVVVVVVVVVVVVVVVVD

Organism: Cecembia lonarensis (strain CCUG 58316 / KCTC 22772 / LW9) (NCBI:txid1225176)

Nearest PDB structures (foldseek):
  5jaa-assembly1_D  TM=5.855E-01  e=4.362E-04  Vibrio cholerae O1 biovar El Tor str. N16961
  5w5y-assembly1_O  TM=5.807E-01  e=1.896E+00  Saccharomyces cerevisiae S288C
  5w66-assembly1_O  TM=5.407E-01  e=1.567E+00  Saccharomyces cerevisiae S288C
  5n61-assembly1_P  TM=5.753E-01  e=3.576E+00  Saccharomyces cerevisiae S288C
  5jaa-assembly1_D  TM=5.856E-01  e=4.100E-04  Vibrio cholerae O1 biovar El Tor str. N16961